Protein AF-0000000072251395 (afdb_homodimer)

Radius of gyration: 20.5 Å; Cα contacts (8 Å, |Δi|>4): 202; chains: 2; bounding box: 40×61×40 Å

Organism: Acinetobacter pittii (strain PHEA-2) (NCBI:txid871585)

InterPro domains:
  IPR000701 Succinate dehydrogenase/fumarate reductase type B, transmembrane subunit [PF01127] (14-113)
  IPR014314 Succinate dehydrogenase, cytochrome b556 subunit [PIRSF000178] (14-118)
  IPR014314 Succinate dehydrogenase, cytochrome b556 subunit [TIGR02970] (12-117)
  IPR014314 Succinate dehydrogenase, cytochrome b556 subunit [cd03499] (14-116)
  IPR034804 Fumarate reductase/succinate dehydrogenase, transmembrane subunit [G3DSA:1.20.1300.10] (7-119)
  IPR034804 Fumarate reductase/succinate dehydrogenase, transmembrane subunit [SSF81343] (14-118)

pLDDT: mean 88.68, std 13.03, range [34.88, 98.69]

Foldseek 3Di:
DVVVVVVVCPALLNVLVVLLVVLVVLLVVVVVVVVVLVCQCPVDPVSVCCSVCPQLVDLVNLVSVLSNVLSVLLNVLSVVLVVVVVVVALVDPVSSRVSSVVSVVVSVVVSVVSCVVRND/DVVVVVVVCPFLLNVLVVLLVVLVVLLVVVVVVVVVLVCQCPVDPVSVCCSVCPQLVDLVNLVSVLSNVLSVLLNVLSVVLVVVVVVPALVDPVSSRVSSVVSVVVSVVVSVVSCVVRND

Structure (mmCIF, N/CA/C/O backbone):
data_AF-0000000072251395-model_v1
#
loop_
_entity.id
_entity.type
_entity.pdbx_description
1 polymer 'Succinate dehydrogenase cytochrome b556 subunit'
#
loop_
_atom_site.group_PDB
_atom_site.id
_atom_site.type_symbol
_atom_site.label_atom_id
_atom_site.label_alt_id
_atom_site.label_comp_id
_atom_site.label_asym_id
_atom_site.label_entity_id
_atom_site.label_seq_id
_atom_site.pdbx_PDB_ins_code
_atom_site.Cartn_x
_atom_site.Cartn_y
_atom_site.Cartn_z
_atom_site.occupancy
_atom_site.B_iso_or_equiv
_atom_site.auth_seq_id
_atom_site.auth_comp_id
_atom_site.auth_asym_id
_atom_site.auth_atom_id
_atom_site.pdbx_PDB_model_num
ATOM 1 N N . MET A 1 1 ? -17.859 25.906 18.281 1 34.88 1 MET A N 1
ATOM 2 C CA . MET A 1 1 ? -16.656 25.078 18.266 1 34.88 1 MET A CA 1
ATOM 3 C C . MET A 1 1 ? -16.875 23.797 17.5 1 34.88 1 MET A C 1
ATOM 5 O O . MET A 1 1 ? -16.016 23.359 16.719 1 34.88 1 MET A O 1
ATOM 9 N N . GLY A 1 2 ? -17.984 23.172 17.609 1 42.34 2 GLY A N 1
ATOM 10 C CA . GLY A 1 2 ? -18.422 22 16.859 1 42.34 2 GLY A CA 1
ATOM 11 C C . GLY A 1 2 ? -18.609 22.266 15.383 1 42.34 2 GLY A C 1
ATOM 12 O O . GLY A 1 2 ? -18.359 21.391 14.555 1 42.34 2 GLY A O 1
ATOM 13 N N . GLN A 1 3 ? -19.172 23.328 15.141 1 44.28 3 GLN A N 1
ATOM 14 C CA . GLN A 1 3 ? -19.484 23.703 13.766 1 44.28 3 GLN A CA 1
ATOM 15 C C . GLN A 1 3 ? -18.203 23.859 12.938 1 44.28 3 GLN A C 1
ATOM 17 O O . GLN A 1 3 ? -18.172 23.469 11.773 1 44.28 3 GLN A O 1
ATOM 22 N N . VAL A 1 4 ? -17.203 24.641 13.375 1 43.22 4 VAL A N 1
ATOM 23 C CA . VAL A 1 4 ? -15.922 24.891 12.719 1 43.22 4 VAL A CA 1
ATOM 24 C C . VAL A 1 4 ? -15.172 23.562 12.539 1 43.22 4 VAL A C 1
ATOM 26 O O . VAL A 1 4 ? -14.555 23.328 11.5 1 43.22 4 VAL A O 1
ATOM 29 N N . LEU A 1 5 ? -15.211 22.688 13.477 1 45.75 5 LEU A N 1
ATOM 30 C CA . LEU A 1 5 ? -14.547 21.391 13.414 1 45.75 5 LEU A CA 1
ATOM 31 C C . LEU A 1 5 ? -15.211 20.5 12.383 1 45.75 5 LEU A C 1
ATOM 33 O O . LEU A 1 5 ? -14.539 19.703 11.719 1 45.75 5 LEU A O 1
ATOM 37 N N . ALA A 1 6 ? -16.516 20.547 12.367 1 48.28 6 ALA A N 1
ATOM 38 C CA . ALA A 1 6 ? -17.312 19.797 11.406 1 48.28 6 ALA A CA 1
ATOM 39 C C . ALA A 1 6 ? -17.016 20.219 9.977 1 48.28 6 ALA A C 1
ATOM 41 O O . ALA A 1 6 ? -16.984 19.391 9.062 1 48.28 6 ALA A O 1
ATOM 42 N N . VAL A 1 7 ? -16.906 21.453 9.75 1 50.19 7 VAL A N 1
ATOM 43 C CA . VAL A 1 7 ? -16.609 22 8.438 1 50.19 7 VAL A CA 1
ATOM 44 C C . VAL A 1 7 ? -15.25 21.484 7.957 1 50.19 7 VAL A C 1
ATOM 46 O O . VAL A 1 7 ? -15.078 21.156 6.777 1 50.19 7 VAL A O 1
ATOM 49 N N . ASN A 1 8 ? -14.32 21.297 8.891 1 55.5 8 ASN A N 1
ATOM 50 C CA . ASN A 1 8 ? -12.953 20.891 8.578 1 55.5 8 ASN A CA 1
ATOM 51 C C . ASN A 1 8 ? -12.875 19.422 8.172 1 55.5 8 ASN A C 1
ATOM 53 O O . ASN A 1 8 ? -12.141 19.062 7.246 1 55.5 8 ASN A O 1
ATOM 57 N N . LEU A 1 9 ? -13.898 18.719 8.766 1 62.38 9 LEU A N 1
ATOM 58 C CA . LEU A 1 9 ? -13.906 17.297 8.43 1 62.38 9 LEU A CA 1
ATOM 59 C C . LEU A 1 9 ? -14.648 17.062 7.121 1 62.38 9 LEU A C 1
ATOM 61 O O . LEU A 1 9 ? -14.625 15.938 6.594 1 62.38 9 LEU A O 1
ATOM 65 N N . ARG A 1 10 ? -15.109 18.172 6.668 1 75.62 10 ARG A N 1
ATOM 66 C CA . ARG A 1 10 ? -15.883 17.984 5.445 1 75.62 10 ARG A CA 1
ATOM 67 C C . ARG A 1 10 ? -15.188 18.641 4.254 1 75.62 10 ARG A C 1
ATOM 69 O O . ARG A 1 10 ? -15.773 18.766 3.176 1 75.62 10 ARG A O 1
ATOM 76 N N . SER A 1 11 ? -14.102 19.062 4.527 1 89 11 SER A N 1
ATOM 77 C CA . SER A 1 11 ? -13.375 19.609 3.393 1 89 11 SER A CA 1
ATOM 78 C C . SER A 1 11 ? -12.852 18.516 2.48 1 89 11 SER A C 1
ATOM 80 O O . SER A 1 11 ? -12.641 17.375 2.922 1 89 11 SER A O 1
ATOM 82 N N . PRO A 1 12 ? -12.727 18.812 1.173 1 93.5 12 PRO A N 1
ATOM 83 C CA . PRO A 1 12 ? -12.148 17.812 0.253 1 93.5 12 PRO A CA 1
ATOM 84 C C . PRO A 1 12 ? -10.797 17.297 0.719 1 93.5 12 PRO A C 1
ATOM 86 O O . PRO A 1 12 ? -10.461 16.125 0.481 1 93.5 12 PRO A O 1
ATOM 89 N N . VAL A 1 13 ? -10.094 18.109 1.371 1 91.75 13 VAL A N 1
ATOM 90 C CA . VAL A 1 13 ? -8.773 17.703 1.849 1 91.75 13 VAL A CA 1
ATOM 91 C C . VAL A 1 13 ? -8.906 16.641 2.934 1 91.75 13 VAL A C 1
ATOM 93 O O . VAL A 1 13 ? -8.234 15.617 2.893 1 91.7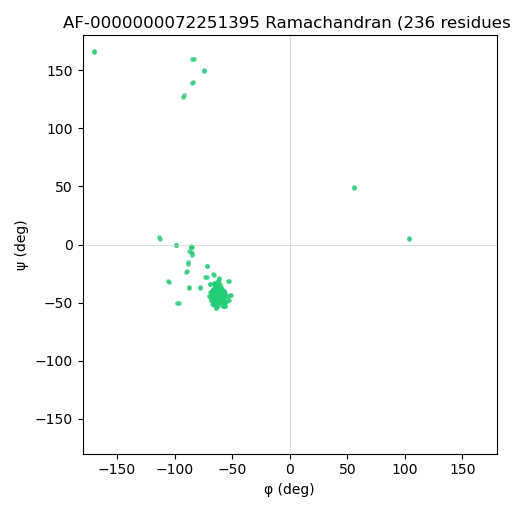5 13 VAL A O 1
ATOM 96 N N . ALA A 1 14 ? -9.781 16.922 3.879 1 89.56 14 ALA A N 1
ATOM 97 C CA . ALA A 1 14 ? -9.992 15.969 4.973 1 89.56 14 ALA A CA 1
ATOM 98 C C . ALA A 1 14 ? -10.586 14.656 4.457 1 89.56 14 ALA A C 1
ATOM 100 O O . ALA A 1 14 ? -10.18 13.57 4.879 1 89.56 14 ALA A O 1
ATOM 101 N N . ILE A 1 15 ? -11.531 14.789 3.604 1 93.38 15 ILE A N 1
ATOM 102 C CA . ILE A 1 15 ? -12.172 13.609 3.033 1 93.38 15 ILE A CA 1
ATOM 103 C C . ILE A 1 15 ? -11.141 12.773 2.281 1 93.38 15 ILE A C 1
ATOM 105 O O . ILE A 1 15 ? -11.062 11.555 2.467 1 93.38 15 ILE A O 1
ATOM 109 N N . ALA A 1 16 ? -10.344 13.398 1.474 1 94.12 16 ALA A N 1
ATOM 110 C CA . ALA A 1 16 ? -9.32 12.695 0.707 1 94.12 16 ALA A CA 1
ATOM 111 C C . ALA A 1 16 ? -8.32 12.016 1.632 1 94.12 16 ALA A C 1
ATOM 113 O O . ALA A 1 16 ? -7.875 10.891 1.362 1 94.12 16 ALA A O 1
ATOM 114 N N . SER A 1 17 ? -8.008 12.641 2.715 1 91.56 17 SER A N 1
ATOM 115 C CA . SER A 1 17 ? -7.023 12.102 3.648 1 91.56 17 SER A CA 1
ATOM 116 C C . SER A 1 17 ? -7.559 10.867 4.363 1 91.56 17 SER A C 1
ATOM 118 O O . SER A 1 17 ? -6.859 9.859 4.484 1 91.56 17 SER A O 1
ATOM 120 N N . ILE A 1 18 ? -8.758 10.922 4.812 1 89.56 18 ILE A N 1
ATOM 121 C CA . ILE A 1 18 ? -9.367 9.789 5.508 1 89.56 18 ILE A CA 1
ATOM 122 C C . ILE A 1 18 ? -9.531 8.617 4.547 1 89.56 18 ILE A C 1
ATOM 124 O O . ILE A 1 18 ? -9.211 7.477 4.891 1 89.56 18 ILE A O 1
ATOM 128 N N . LEU A 1 19 ? -10.047 8.891 3.398 1 94.75 19 LEU A N 1
ATOM 129 C CA . LEU A 1 19 ? -10.242 7.84 2.402 1 94.75 19 LEU A CA 1
ATOM 130 C C . LEU A 1 19 ? -8.914 7.223 1.993 1 94.75 19 LEU A C 1
ATOM 132 O O . LEU A 1 19 ? -8.836 6.027 1.702 1 94.75 19 LEU A O 1
ATOM 136 N N . HIS A 1 20 ? -7.863 8.008 1.939 1 95.25 20 HIS A N 1
ATOM 137 C CA . HIS A 1 20 ? -6.539 7.488 1.621 1 95.25 20 HIS A CA 1
ATOM 138 C C . HIS A 1 20 ? -6.074 6.48 2.668 1 95.25 20 HIS A C 1
ATOM 140 O O . HIS A 1 20 ? -5.613 5.391 2.322 1 95.25 20 HIS A O 1
ATOM 146 N N . ARG A 1 21 ? -6.285 6.848 3.885 1 92.19 21 ARG A N 1
ATOM 147 C CA . ARG A 1 21 ? -5.906 5.945 4.969 1 92.19 21 ARG A CA 1
ATOM 148 C C . ARG A 1 21 ? -6.742 4.668 4.934 1 92.19 21 ARG A C 1
ATOM 150 O O . ARG A 1 21 ? -6.219 3.572 5.141 1 92.19 21 ARG A O 1
ATOM 157 N N . LEU A 1 22 ? -8.016 4.812 4.715 1 93.44 22 LEU A N 1
ATOM 158 C CA . LEU A 1 22 ? -8.906 3.658 4.598 1 93.44 22 LEU A CA 1
ATOM 159 C C . LEU A 1 22 ? -8.508 2.785 3.414 1 93.44 22 LEU A C 1
ATOM 161 O O . LEU A 1 22 ? -8.492 1.558 3.52 1 93.44 22 LEU A O 1
ATOM 165 N N . SER A 1 23 ? -8.172 3.379 2.334 1 96.25 23 SER A N 1
ATOM 166 C CA . SER A 1 23 ? -7.754 2.619 1.16 1 96.25 23 SER A CA 1
ATOM 167 C C . SER A 1 23 ? -6.457 1.867 1.424 1 96.25 23 SER A C 1
ATOM 169 O O . SER A 1 23 ? -6.25 0.771 0.899 1 96.25 23 SER A O 1
ATOM 171 N N . GLY A 1 24 ? -5.652 2.477 2.207 1 95.06 24 GLY A N 1
ATOM 172 C CA . GLY A 1 24 ? -4.445 1.773 2.617 1 95.06 24 GLY A CA 1
ATOM 173 C C . GLY A 1 24 ? -4.73 0.473 3.344 1 95.06 24 GLY A C 1
ATOM 174 O O . GLY A 1 24 ? -4.066 -0.537 3.104 1 95.06 24 GLY A O 1
ATOM 175 N N . VAL A 1 25 ? -5.688 0.491 4.199 1 94.06 25 VAL A N 1
ATOM 176 C CA . VAL A 1 25 ? -6.09 -0.711 4.922 1 94.06 25 VAL A CA 1
ATOM 177 C C . VAL A 1 25 ? -6.586 -1.767 3.936 1 94.06 25 VAL A C 1
ATOM 179 O O . VAL A 1 25 ? -6.203 -2.938 4.027 1 94.06 25 VAL A O 1
ATOM 182 N N . ILE A 1 26 ? -7.375 -1.375 3.062 1 95.44 26 ILE A N 1
ATOM 183 C CA . ILE A 1 26 ? -7.922 -2.283 2.059 1 95.44 26 ILE A CA 1
ATOM 184 C C . ILE A 1 26 ? -6.785 -2.896 1.246 1 95.44 26 ILE A C 1
ATOM 186 O O . ILE A 1 26 ? -6.734 -4.113 1.054 1 95.44 26 ILE A O 1
ATOM 190 N N . VAL A 1 27 ? -5.891 -2.092 0.802 1 94.88 27 VAL A N 1
ATOM 191 C CA . VAL A 1 27 ? -4.816 -2.547 -0.074 1 94.88 27 VAL A CA 1
ATOM 192 C C . VAL A 1 27 ? -3.85 -3.43 0.709 1 94.88 27 VAL A C 1
ATOM 194 O O . VAL A 1 27 ? -3.305 -4.398 0.171 1 94.88 27 VAL A O 1
ATOM 197 N N . PHE A 1 28 ? -3.711 -3.074 1.979 1 93.5 28 PHE A N 1
ATOM 198 C CA . PHE A 1 28 ? -2.828 -3.908 2.787 1 93.5 28 PHE A CA 1
ATOM 199 C C . PHE A 1 28 ? -3.344 -5.34 2.852 1 93.5 28 PHE A C 1
ATOM 201 O O . PHE A 1 28 ? -2.559 -6.289 2.838 1 93.5 28 PHE A O 1
ATOM 208 N N . LEU A 1 29 ? -4.594 -5.559 2.885 1 93.56 29 LEU A N 1
ATOM 209 C CA . LEU A 1 29 ? -5.195 -6.887 2.941 1 93.56 29 LEU A CA 1
ATOM 210 C C . LEU A 1 29 ? -5.043 -7.609 1.608 1 93.56 29 LEU A C 1
ATOM 212 O O . LEU A 1 29 ? -5.203 -8.828 1.537 1 93.56 29 LEU A O 1
ATOM 216 N N . LEU A 1 30 ? -4.777 -6.895 0.593 1 91.5 30 LEU A N 1
ATOM 217 C CA . LEU A 1 30 ? -4.559 -7.48 -0.726 1 91.5 30 LEU A CA 1
ATOM 218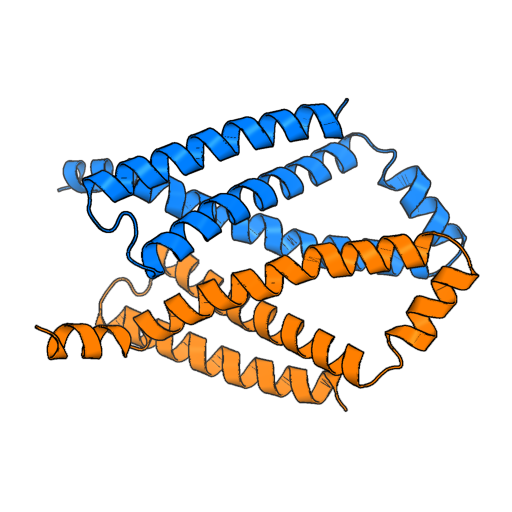 C C . LEU A 1 30 ? -3.311 -8.359 -0.731 1 91.5 30 LEU A C 1
ATOM 220 O O . LEU A 1 30 ? -3.297 -9.422 -1.356 1 91.5 30 LEU A O 1
ATOM 224 N N . VAL A 1 31 ? -2.332 -7.969 -0.023 1 87.31 31 VAL A N 1
ATOM 225 C CA . VAL A 1 31 ? -1.035 -8.641 -0.061 1 87.31 31 VAL A CA 1
ATOM 226 C C . VAL A 1 31 ? -1.175 -10.07 0.46 1 87.31 31 VAL A C 1
ATOM 228 O O . VAL A 1 31 ? -0.827 -11.023 -0.235 1 87.31 31 VAL A O 1
ATOM 231 N N . PRO A 1 32 ? -1.707 -10.234 1.652 1 88.81 32 PRO A N 1
ATOM 232 C CA . PRO A 1 32 ? -1.839 -11.633 2.086 1 88.81 32 PRO A CA 1
ATOM 233 C C . PRO A 1 32 ? -2.768 -12.445 1.188 1 88.81 32 PRO A C 1
ATOM 235 O O . PRO A 1 32 ? -2.572 -13.648 1.025 1 88.81 32 PRO A O 1
ATOM 238 N N . VAL A 1 33 ? -3.736 -11.914 0.607 1 89.12 33 VAL A N 1
ATOM 239 C CA . VAL A 1 33 ? -4.617 -12.625 -0.318 1 89.12 33 VAL A CA 1
ATOM 240 C C . VAL A 1 33 ? -3.832 -13.055 -1.555 1 89.12 33 VAL A C 1
ATOM 242 O O . VAL A 1 33 ? -3.918 -14.203 -1.981 1 89.12 33 VAL A O 1
ATOM 245 N N . LEU A 1 34 ? -3.043 -12.172 -2.092 1 85.25 34 LEU A N 1
ATOM 246 C CA . LEU A 1 34 ? -2.234 -12.492 -3.262 1 85.25 34 LEU A CA 1
ATOM 247 C C . LEU A 1 34 ? -1.206 -13.57 -2.936 1 85.25 34 LEU A C 1
ATOM 249 O O . LEU A 1 34 ? -0.946 -14.453 -3.754 1 85.25 34 LEU A O 1
ATOM 253 N N . LEU A 1 35 ? -0.712 -13.461 -1.782 1 82.56 35 LEU A N 1
ATOM 254 C CA . LEU A 1 35 ? 0.27 -14.461 -1.385 1 82.56 35 LEU A CA 1
ATOM 255 C C . LEU A 1 35 ? -0.381 -15.836 -1.243 1 82.56 35 LEU A C 1
ATOM 257 O O . LEU A 1 35 ? 0.228 -16.859 -1.578 1 82.56 35 LEU A O 1
ATOM 261 N N . TRP A 1 36 ? -1.56 -15.836 -0.693 1 88.75 36 TRP A N 1
ATOM 262 C CA . TRP A 1 36 ? -2.297 -17.094 -0.604 1 88.75 36 TRP A CA 1
ATOM 263 C C . TRP A 1 36 ? -2.586 -17.656 -1.993 1 88.75 36 TRP A C 1
ATOM 265 O O . TRP A 1 36 ? -2.412 -18.844 -2.234 1 88.75 36 TRP A O 1
ATOM 275 N N . ILE A 1 37 ? -3 -16.891 -2.855 1 85.19 37 ILE A N 1
ATOM 276 C CA . ILE A 1 37 ? -3.307 -17.297 -4.223 1 85.19 37 ILE A CA 1
ATOM 277 C C . ILE A 1 37 ? -2.045 -17.828 -4.895 1 85.19 37 ILE A C 1
ATOM 279 O O . ILE A 1 37 ? -2.078 -18.875 -5.551 1 85.19 37 ILE A O 1
ATOM 283 N N . LEU A 1 38 ? -0.996 -17.062 -4.758 1 79.81 38 LEU A N 1
ATOM 284 C CA . LEU A 1 38 ? 0.273 -17.484 -5.336 1 79.81 38 LEU A CA 1
ATOM 285 C C . LEU A 1 38 ? 0.716 -18.828 -4.754 1 79.81 38 LEU A C 1
ATOM 287 O O . LEU A 1 38 ? 1.098 -19.734 -5.496 1 79.81 38 LEU A O 1
ATOM 291 N N . ASP A 1 39 ? 0.67 -18.875 -3.459 1 84 39 ASP A N 1
ATOM 292 C CA . ASP A 1 39 ? 1.054 -20.109 -2.781 1 84 39 ASP A CA 1
ATOM 293 C C . ASP A 1 39 ? 0.2 -21.281 -3.256 1 84 39 ASP A C 1
ATOM 295 O O . ASP A 1 39 ? 0.728 -22.359 -3.578 1 84 39 ASP A O 1
ATOM 299 N N . LYS A 1 40 ? -1.041 -21.141 -3.301 1 86.38 40 LYS A N 1
ATOM 300 C CA . LYS A 1 40 ? -1.956 -22.172 -3.754 1 86.38 40 LYS A CA 1
ATOM 301 C C . LYS A 1 40 ? -1.7 -22.531 -5.215 1 86.38 40 LYS A C 1
ATOM 303 O O . LYS A 1 40 ? -1.726 -23.719 -5.582 1 86.38 40 LYS A O 1
ATOM 308 N N . SER A 1 41 ? -1.473 -21.578 -6.055 1 82.31 41 SER A N 1
ATOM 309 C CA . SER A 1 41 ? -1.261 -21.812 -7.48 1 82.31 41 SER A CA 1
ATOM 310 C C . SER A 1 41 ? 0.027 -22.594 -7.727 1 82.31 41 SER A C 1
ATOM 312 O O . SER A 1 41 ? 0.146 -23.297 -8.727 1 82.31 41 SER A O 1
ATOM 314 N N . LEU A 1 42 ? 0.941 -22.438 -6.781 1 79.06 42 LEU A N 1
ATOM 315 C CA . LEU A 1 42 ? 2.248 -23.062 -6.965 1 79.06 42 LEU A CA 1
ATOM 316 C C . LEU A 1 42 ? 2.334 -24.375 -6.207 1 79.06 42 LEU A C 1
ATOM 318 O O . LEU A 1 42 ? 3.312 -25.109 -6.344 1 79.06 42 LEU A O 1
ATOM 322 N N . SER A 1 43 ? 1.351 -24.766 -5.531 1 82.31 43 SER A N 1
ATOM 323 C CA . SER A 1 43 ? 1.419 -25.906 -4.633 1 82.31 43 SER A CA 1
ATOM 324 C C . SER A 1 43 ? 1.345 -27.219 -5.41 1 82.31 43 SER A C 1
ATOM 326 O O . SER A 1 43 ? 1.944 -28.219 -5.008 1 82.31 43 SER A O 1
ATOM 328 N N . SER A 1 44 ? 0.526 -27.266 -6.496 1 79.56 44 SER A N 1
ATOM 329 C CA . SER A 1 44 ? 0.301 -28.453 -7.309 1 79.56 44 SER A CA 1
ATOM 330 C C . SER A 1 44 ? -0.473 -28.125 -8.578 1 79.56 44 SER A C 1
ATOM 332 O O . SER A 1 44 ? -1.005 -27.016 -8.711 1 79.56 44 SER A O 1
ATOM 334 N N . PRO A 1 45 ? -0.487 -29.078 -9.5 1 79.81 45 PRO A N 1
ATOM 335 C CA . PRO A 1 45 ? -1.332 -28.859 -10.68 1 79.81 45 PRO A CA 1
ATOM 336 C C . PRO A 1 45 ? -2.799 -28.625 -10.32 1 79.81 45 PRO A C 1
ATOM 338 O O . PRO A 1 45 ? -3.471 -27.797 -10.938 1 79.81 45 PRO A O 1
ATOM 341 N N . GLU A 1 46 ? -3.328 -29.391 -9.438 1 85.81 46 GLU A N 1
ATOM 342 C CA . GLU A 1 46 ? -4.699 -29.203 -8.977 1 85.81 46 GLU A CA 1
ATOM 343 C C . GLU A 1 46 ? -4.895 -27.828 -8.344 1 85.81 46 GLU A C 1
ATOM 345 O O . GLU A 1 46 ? -5.938 -27.203 -8.539 1 85.81 46 GLU A O 1
ATOM 350 N N . GLY A 1 47 ? -3.982 -27.453 -7.523 1 85 47 GLY A N 1
ATOM 351 C CA . GLY A 1 47 ? -4.031 -26.109 -6.953 1 85 47 GLY A CA 1
ATOM 352 C C . GLY A 1 47 ? -4.035 -25.016 -7.996 1 85 47 GLY A C 1
ATOM 353 O O . GLY A 1 47 ? -4.773 -24.031 -7.875 1 85 47 GLY A O 1
ATOM 354 N N . PHE A 1 48 ? -3.182 -25.234 -9 1 79.69 48 PHE A N 1
ATOM 355 C CA . PHE A 1 48 ? -3.137 -24.297 -10.109 1 79.69 48 PHE A CA 1
ATOM 356 C C . PHE A 1 48 ? -4.5 -24.188 -10.789 1 79.69 48 PHE A C 1
ATOM 358 O O . PHE A 1 48 ? -5.008 -23.094 -10.992 1 79.69 48 PHE A O 1
ATOM 365 N N . ASP A 1 49 ? -5.07 -25.281 -11.125 1 83.69 49 ASP A N 1
ATOM 366 C CA . ASP A 1 49 ? -6.367 -25.328 -11.797 1 83.69 49 ASP A CA 1
ATOM 367 C C . ASP A 1 49 ? -7.453 -24.688 -10.93 1 83.69 49 ASP A C 1
ATOM 369 O O . ASP A 1 49 ? -8.344 -24.016 -11.445 1 83.69 49 ASP A O 1
ATOM 373 N N . TYR A 1 50 ? -7.449 -24.969 -9.664 1 87.94 50 TYR A N 1
ATOM 374 C CA . TYR A 1 50 ? -8.398 -24.391 -8.719 1 87.94 50 TYR A CA 1
ATOM 375 C C . TYR A 1 50 ? -8.367 -22.875 -8.766 1 87.94 50 TYR A C 1
ATOM 377 O O . TYR A 1 50 ? -9.414 -22.234 -8.875 1 87.94 50 TYR A O 1
ATOM 385 N N . VAL A 1 51 ? -7.211 -22.297 -8.695 1 85.12 51 VAL A N 1
ATOM 386 C CA . VAL A 1 51 ? -7.051 -20.844 -8.703 1 85.12 51 VAL A CA 1
ATOM 387 C C . VAL A 1 51 ? -7.508 -20.281 -10.047 1 85.12 51 VAL A C 1
ATOM 389 O O . VAL A 1 51 ? -8.273 -19.312 -10.094 1 85.12 51 VAL A O 1
ATOM 392 N N . LYS A 1 52 ? -7.074 -20.938 -11.008 1 80.31 52 LYS A N 1
ATOM 393 C CA . LYS A 1 52 ? -7.34 -20.438 -12.359 1 80.31 52 LYS A CA 1
ATOM 394 C C . LYS A 1 52 ? -8.828 -20.531 -12.695 1 80.31 52 LYS A C 1
ATOM 396 O O . LYS A 1 52 ? -9.398 -19.594 -13.242 1 80.31 52 LYS A O 1
ATOM 401 N N . ASN A 1 53 ? -9.5 -21.578 -12.391 1 84.06 53 ASN A N 1
ATOM 402 C CA . ASN A 1 53 ? -10.828 -21.859 -12.914 1 84.06 53 ASN A CA 1
ATOM 403 C C . ASN A 1 53 ? -11.906 -21.625 -11.859 1 84.06 53 ASN A C 1
ATOM 405 O O . ASN A 1 53 ? -13.039 -21.281 -12.195 1 84.06 53 ASN A O 1
ATOM 409 N N . VAL A 1 54 ? -11.617 -21.828 -10.703 1 86 54 VAL A N 1
ATOM 410 C CA . VAL A 1 54 ? -12.633 -21.75 -9.664 1 86 54 VAL A CA 1
ATOM 411 C C . VAL A 1 54 ? -12.57 -20.375 -8.992 1 86 54 VAL A C 1
ATOM 413 O O . VAL A 1 54 ? -13.586 -19.672 -8.906 1 86 54 VAL A O 1
ATOM 416 N N . VAL A 1 55 ? -11.469 -19.953 -8.594 1 86 55 VAL A N 1
ATOM 417 C CA . VAL A 1 55 ? -11.328 -18.703 -7.863 1 86 55 VAL A CA 1
ATOM 418 C C . VAL A 1 55 ? -11.672 -17.531 -8.781 1 86 55 VAL A C 1
ATOM 420 O O . VAL A 1 55 ? -12.586 -16.75 -8.492 1 86 55 VAL A O 1
ATOM 423 N N . PHE A 1 56 ? -11.07 -17.5 -9.93 1 82.44 56 PHE A N 1
ATOM 424 C CA . PHE A 1 56 ? -11.242 -16.328 -10.781 1 82.44 56 PHE A CA 1
ATOM 425 C C . PHE A 1 56 ? -12.5 -16.438 -11.625 1 82.44 56 PHE A C 1
ATOM 427 O O . PHE A 1 56 ? -12.953 -15.461 -12.219 1 82.44 56 PHE A O 1
ATOM 434 N N . GLY A 1 57 ? -13.148 -17.578 -11.602 1 85.25 57 GLY A N 1
ATOM 435 C CA . GLY A 1 57 ? -14.414 -17.781 -12.297 1 85.25 57 GLY A CA 1
ATOM 436 C C . GLY A 1 57 ? -15.609 -17.391 -11.453 1 85.25 57 GLY A C 1
ATOM 437 O O . GLY A 1 57 ? -16.734 -17.328 -11.961 1 85.25 57 GLY A O 1
ATOM 438 N N . ASN A 1 58 ? -15.484 -17.047 -10.266 1 90.56 58 ASN A N 1
ATOM 439 C CA . ASN A 1 58 ? -16.531 -16.688 -9.32 1 90.56 58 ASN A CA 1
ATOM 440 C C . ASN A 1 58 ? -16.797 -15.188 -9.305 1 90.56 58 ASN A C 1
ATOM 442 O O . ASN A 1 58 ? -15.859 -14.398 -9.109 1 90.56 58 ASN A O 1
ATOM 446 N N . ILE A 1 59 ? -18.109 -14.773 -9.484 1 90.69 59 ILE A N 1
ATOM 447 C CA . ILE A 1 59 ? -18.469 -13.367 -9.602 1 90.69 59 ILE A CA 1
ATOM 448 C C . ILE A 1 59 ? -18.156 -12.641 -8.289 1 90.69 59 ILE A C 1
ATOM 450 O O . ILE A 1 59 ? -17.781 -11.469 -8.305 1 90.69 59 ILE A O 1
ATOM 454 N N . LEU A 1 60 ? -18.297 -13.266 -7.16 1 93 60 LEU A N 1
ATOM 455 C CA . LEU A 1 60 ? -17.984 -12.656 -5.875 1 93 60 LEU A CA 1
ATOM 456 C C . LEU A 1 60 ? -16.484 -12.367 -5.758 1 93 60 LEU A C 1
ATOM 458 O O . LEU A 1 60 ? -16.094 -11.344 -5.203 1 93 60 LEU A O 1
ATOM 462 N N . VAL A 1 61 ? -15.68 -13.258 -6.242 1 92.12 61 VAL A N 1
ATOM 463 C CA . VAL A 1 61 ? -14.242 -13.047 -6.211 1 92.12 61 VAL A CA 1
ATOM 464 C C . VAL A 1 61 ? -13.875 -11.875 -7.129 1 92.12 61 VAL A C 1
ATOM 466 O O . VAL A 1 61 ? -13.047 -11.031 -6.77 1 92.12 61 VAL A O 1
ATOM 469 N N . ARG A 1 62 ? -14.578 -11.867 -8.227 1 91.38 62 ARG A N 1
ATOM 470 C CA . ARG A 1 62 ? -14.32 -10.758 -9.148 1 91.38 62 ARG A CA 1
ATOM 471 C C . ARG A 1 62 ? -14.688 -9.422 -8.508 1 91.38 62 ARG A C 1
ATOM 473 O O . ARG A 1 62 ? -14 -8.422 -8.719 1 91.38 62 ARG A O 1
ATOM 480 N N . PHE A 1 63 ? -15.766 -9.398 -7.77 1 95.88 63 PHE A N 1
ATOM 481 C CA . PHE A 1 63 ? -16.156 -8.18 -7.074 1 95.88 63 PHE A CA 1
ATOM 482 C C . PHE A 1 63 ? -15.117 -7.785 -6.031 1 95.88 63 PHE A C 1
ATOM 484 O O . PHE A 1 63 ? -14.773 -6.609 -5.902 1 95.88 63 PHE A O 1
ATOM 491 N N . VAL A 1 64 ? -14.648 -8.766 -5.312 1 95.56 64 VAL A N 1
ATOM 492 C CA . VAL A 1 64 ? -13.609 -8.516 -4.316 1 95.56 64 VAL A CA 1
ATOM 493 C C . VAL A 1 64 ? -12.359 -7.969 -4.992 1 95.56 64 VAL A C 1
ATOM 495 O O . VAL A 1 64 ? -11.727 -7.043 -4.484 1 95.56 64 VAL A O 1
ATOM 498 N N . VAL A 1 65 ? -12 -8.539 -6.094 1 92.88 65 VAL A N 1
ATOM 499 C CA . VAL A 1 65 ? -10.867 -8.039 -6.871 1 92.88 65 VAL A CA 1
ATOM 500 C C . VAL A 1 65 ? -11.086 -6.574 -7.23 1 92.88 65 VAL A C 1
ATOM 502 O O . VAL A 1 65 ? -10.156 -5.766 -7.156 1 92.88 65 VAL A O 1
ATOM 505 N N . TRP A 1 66 ? -12.32 -6.281 -7.574 1 96.31 66 TRP A N 1
ATOM 506 C CA . TRP A 1 66 ? -12.633 -4.895 -7.902 1 96.31 66 TRP A CA 1
ATOM 507 C C . TRP A 1 66 ? -12.461 -3.992 -6.688 1 96.31 66 TRP A C 1
ATOM 509 O O . TRP A 1 66 ? -11.945 -2.877 -6.805 1 96.31 66 TRP A O 1
ATOM 519 N N . VAL A 1 67 ? -12.938 -4.363 -5.547 1 97.81 67 VAL A N 1
ATOM 520 C CA . VAL A 1 67 ? -12.773 -3.574 -4.332 1 97.81 67 VAL A CA 1
ATOM 521 C C . VAL A 1 67 ? -11.297 -3.273 -4.102 1 97.81 67 VAL A C 1
ATOM 523 O O . VAL A 1 67 ? -10.922 -2.139 -3.789 1 97.81 67 VAL A O 1
ATOM 526 N N . PHE A 1 68 ? -10.461 -4.258 -4.277 1 96.38 68 PHE A N 1
ATOM 527 C CA . PHE A 1 68 ? -9.023 -4.059 -4.125 1 96.38 68 PHE A CA 1
ATOM 528 C C . PHE A 1 68 ? -8.492 -3.104 -5.188 1 96.38 68 PHE A C 1
ATOM 530 O O . PHE A 1 68 ? -7.648 -2.252 -4.902 1 96.38 68 PHE A O 1
ATOM 537 N N . ALA A 1 69 ? -8.992 -3.293 -6.406 1 96.19 69 ALA A N 1
ATOM 538 C CA . ALA A 1 69 ? -8.578 -2.398 -7.484 1 96.19 69 ALA A CA 1
ATOM 539 C C . ALA A 1 69 ? -8.992 -0.958 -7.188 1 96.19 69 ALA A C 1
ATOM 541 O O . ALA A 1 69 ? -8.234 -0.023 -7.441 1 96.19 69 ALA A O 1
ATOM 542 N N . ALA A 1 70 ? -10.164 -0.813 -6.691 1 98 70 ALA A N 1
ATOM 543 C CA . ALA A 1 70 ? -10.656 0.508 -6.305 1 98 70 ALA A CA 1
ATOM 544 C C . ALA A 1 70 ? -9.766 1.132 -5.23 1 98 70 ALA A C 1
ATOM 546 O O . ALA A 1 70 ? -9.391 2.303 -5.332 1 98 70 ALA A O 1
ATOM 547 N N . GLY A 1 71 ? -9.5 0.363 -4.246 1 97.62 71 GLY A N 1
ATOM 548 C CA . GLY A 1 71 ? -8.586 0.821 -3.215 1 97.62 71 GLY A CA 1
ATOM 549 C C . GLY A 1 71 ? -7.223 1.211 -3.756 1 97.62 71 GLY A C 1
ATOM 550 O O . GLY A 1 71 ? -6.668 2.24 -3.367 1 97.62 71 GLY A O 1
ATOM 551 N N . LEU A 1 72 ? -6.688 0.4 -4.598 1 96.56 72 LEU A N 1
ATOM 552 C CA . LEU A 1 72 ? -5.379 0.661 -5.188 1 96.56 72 LEU A CA 1
ATOM 553 C C . LEU A 1 72 ? -5.406 1.937 -6.023 1 96.56 72 LEU A C 1
ATOM 555 O O . LEU A 1 72 ? -4.48 2.748 -5.953 1 96.56 72 LEU A O 1
ATOM 559 N N . ILE A 1 73 ? -6.402 2.08 -6.832 1 97.75 73 ILE A N 1
ATOM 560 C CA . ILE A 1 73 ? -6.539 3.246 -7.699 1 97.75 73 ILE A CA 1
ATOM 561 C C . ILE A 1 73 ? -6.559 4.516 -6.852 1 97.75 73 ILE A C 1
ATOM 563 O O . ILE A 1 73 ? -5.785 5.445 -7.09 1 97.75 73 ILE A O 1
ATOM 567 N N . PHE A 1 74 ? -7.434 4.578 -5.867 1 98.31 74 PHE A N 1
ATOM 568 C CA . PHE A 1 74 ? -7.531 5.773 -5.035 1 98.31 74 PHE A CA 1
ATOM 569 C C . PHE A 1 74 ? -6.238 6 -4.258 1 98.31 74 PHE A C 1
ATOM 571 O O . PHE A 1 74 ? -5.758 7.129 -4.164 1 98.31 74 PHE A O 1
ATOM 578 N N . HIS A 1 75 ? -5.781 4.965 -3.623 1 96.94 75 HIS A N 1
ATOM 579 C CA . HIS A 1 75 ? -4.543 5.07 -2.863 1 96.94 75 HIS A CA 1
ATOM 580 C C . HIS A 1 75 ? -3.42 5.656 -3.715 1 96.94 75 HIS A C 1
ATOM 582 O O . HIS A 1 75 ? -2.656 6.504 -3.248 1 96.94 75 HIS A O 1
ATOM 588 N N . PHE A 1 76 ? -3.285 5.223 -4.93 1 96.88 76 PHE A N 1
ATOM 589 C CA . PHE A 1 76 ? -2.244 5.684 -5.844 1 96.88 76 PHE A CA 1
ATOM 590 C C . PHE A 1 76 ? -2.434 7.156 -6.18 1 96.88 76 PHE A C 1
ATOM 592 O O . PHE A 1 76 ? -1.5 7.953 -6.055 1 96.88 76 PHE A O 1
ATOM 599 N N . ILE A 1 77 ? -3.574 7.5 -6.598 1 97.75 77 ILE A N 1
ATOM 600 C CA . ILE A 1 77 ? -3.863 8.867 -7.016 1 97.75 77 ILE A CA 1
ATOM 601 C C . ILE A 1 77 ? -3.664 9.82 -5.836 1 97.75 77 ILE A C 1
ATOM 603 O O . ILE A 1 77 ? -3 10.852 -5.969 1 97.75 77 ILE A O 1
ATOM 607 N N . ALA A 1 78 ? -4.246 9.469 -4.711 1 96.56 78 ALA A N 1
ATOM 608 C CA . ALA A 1 78 ? -4.086 10.289 -3.514 1 96.56 78 ALA A CA 1
ATOM 609 C C . ALA A 1 78 ? -2.625 10.328 -3.07 1 96.56 78 ALA A C 1
ATOM 611 O O . ALA A 1 78 ? -2.146 11.359 -2.584 1 96.56 78 ALA A O 1
ATOM 612 N N . GLY A 1 79 ? -1.95 9.203 -3.156 1 94.69 79 GLY A N 1
ATOM 613 C CA . GLY A 1 79 ? -0.528 9.188 -2.854 1 94.69 79 GLY A CA 1
ATOM 614 C C . GLY A 1 79 ? 0.28 10.133 -3.725 1 94.69 79 GLY A C 1
ATOM 615 O O . GLY A 1 79 ? 1.191 10.805 -3.238 1 94.69 79 GLY A O 1
ATOM 616 N N . VAL A 1 80 ? 0.043 10.18 -4.961 1 95.62 80 VAL A N 1
ATOM 617 C CA . VAL A 1 80 ? 0.71 11.086 -5.887 1 95.62 80 VAL A CA 1
ATOM 618 C C . VAL A 1 80 ? 0.441 12.531 -5.473 1 95.62 80 VAL A C 1
ATOM 620 O O . VAL A 1 80 ? 1.353 13.367 -5.469 1 95.62 80 VAL A O 1
ATOM 623 N N . LYS A 1 81 ? -0.771 12.797 -5.184 1 95.81 81 LYS A N 1
ATOM 624 C CA . LYS A 1 81 ? -1.11 14.133 -4.695 1 95.81 81 LYS A CA 1
ATOM 625 C C . LYS A 1 81 ? -0.24 14.516 -3.504 1 95.81 81 LYS A C 1
ATOM 627 O O . LYS A 1 81 ? 0.268 15.641 -3.438 1 95.81 81 LYS A O 1
ATOM 632 N N . HIS A 1 82 ? -0.088 13.617 -2.508 1 92.69 82 HIS A N 1
ATOM 633 C CA . HIS A 1 82 ? 0.727 13.875 -1.327 1 92.69 82 HIS A CA 1
ATOM 634 C C . HIS A 1 82 ? 2.195 14.062 -1.7 1 92.69 82 HIS A C 1
ATOM 636 O O . HIS A 1 82 ? 2.879 14.914 -1.138 1 92.69 82 HIS A O 1
ATOM 642 N N . LEU A 1 83 ? 2.623 13.32 -2.621 1 92.38 83 LEU A N 1
ATOM 643 C CA . LEU A 1 83 ? 4.012 13.445 -3.051 1 92.38 83 LEU A CA 1
ATOM 644 C C . LEU A 1 83 ? 4.25 14.797 -3.725 1 92.38 83 LEU A C 1
ATOM 646 O O . LEU A 1 83 ? 5.293 15.422 -3.52 1 92.38 83 LEU A O 1
ATOM 650 N N . LEU A 1 84 ? 3.34 15.156 -4.551 1 93.69 84 LEU A N 1
ATOM 651 C CA . LEU A 1 84 ? 3.443 16.469 -5.188 1 93.69 84 LEU A CA 1
ATOM 652 C C . LEU A 1 84 ? 3.455 17.578 -4.145 1 93.69 84 LEU A C 1
ATOM 654 O O . LEU A 1 84 ? 4.211 18.547 -4.273 1 93.69 84 LEU A O 1
ATOM 658 N N . ALA A 1 85 ? 2.689 17.484 -3.129 1 91 85 ALA A N 1
ATOM 659 C CA . ALA A 1 85 ? 2.686 18.453 -2.035 1 91 85 ALA A CA 1
ATOM 660 C C . ALA A 1 85 ? 4.039 18.484 -1.327 1 91 85 ALA A C 1
ATOM 662 O O . ALA A 1 85 ? 4.523 19.547 -0.955 1 91 85 ALA A O 1
ATOM 663 N N . ASP A 1 86 ? 4.59 17.328 -1.161 1 87.25 86 ASP A N 1
ATOM 664 C CA . ASP A 1 86 ? 5.91 17.25 -0.547 1 87.25 86 ASP A CA 1
ATOM 665 C C . ASP A 1 86 ? 6.949 17.984 -1.388 1 87.25 86 ASP A C 1
ATOM 667 O O . ASP A 1 86 ? 7.953 18.484 -0.86 1 87.25 86 ASP A O 1
ATOM 671 N N . LEU A 1 87 ? 6.711 18.031 -2.639 1 91.44 87 LEU A N 1
ATOM 672 C CA . LEU A 1 87 ? 7.621 18.719 -3.553 1 91.44 87 LEU A CA 1
ATOM 673 C C . LEU A 1 87 ? 7.293 20.203 -3.637 1 91.44 87 LEU A C 1
ATOM 675 O O . LEU A 1 87 ? 7.934 20.938 -4.387 1 91.44 87 LEU A O 1
ATOM 679 N N . GLY A 1 88 ? 6.27 20.641 -2.953 1 90.94 88 GLY A N 1
ATOM 680 C CA . GLY A 1 88 ? 5.957 22.062 -2.85 1 90.94 88 GLY A CA 1
ATOM 681 C C . GLY A 1 88 ? 4.793 22.484 -3.729 1 90.94 88 GLY A C 1
ATOM 682 O O . GLY A 1 88 ? 4.496 23.672 -3.85 1 90.94 88 GLY A O 1
ATOM 683 N N . PHE A 1 89 ? 4.18 21.547 -4.363 1 92.69 89 PHE A N 1
ATOM 684 C CA . PHE A 1 89 ? 3.018 21.859 -5.18 1 92.69 89 PHE A CA 1
ATOM 685 C C . PHE A 1 89 ? 1.753 21.906 -4.328 1 92.69 89 PHE A C 1
ATOM 687 O O . PHE A 1 89 ? 1.604 21.125 -3.387 1 92.69 89 PHE A O 1
ATOM 694 N N . ALA A 1 90 ? 0.81 22.938 -4.609 1 90.94 90 ALA A N 1
ATOM 695 C CA . ALA A 1 90 ? -0.512 23.047 -3.996 1 90.94 90 ALA A CA 1
ATOM 696 C C . ALA A 1 90 ? -0.411 23.078 -2.475 1 90.94 90 ALA A C 1
ATOM 698 O O . ALA A 1 90 ? -1.134 22.344 -1.784 1 90.94 90 ALA A O 1
ATOM 699 N N . GLU A 1 91 ? 0.449 23.922 -2.049 1 88.38 91 GLU A N 1
ATOM 700 C CA . GLU A 1 91 ? 0.714 23.984 -0.615 1 88.38 91 GLU A CA 1
ATOM 701 C C . GLU A 1 91 ? -0.234 24.953 0.081 1 88.38 91 GLU A C 1
ATOM 703 O O . GLU A 1 91 ? -0.422 24.891 1.297 1 88.38 91 GLU A O 1
ATOM 708 N N . GLU A 1 92 ? -0.797 25.719 -0.705 1 91.75 92 GLU A N 1
ATOM 709 C CA . GLU A 1 92 ? -1.744 26.672 -0.127 1 91.75 92 GLU A CA 1
ATOM 710 C C . GLU A 1 92 ? -3.113 26.031 0.076 1 91.75 92 GLU A C 1
ATOM 712 O O . GLU A 1 92 ? -3.43 25.016 -0.552 1 91.75 92 GLU A O 1
ATOM 717 N N . LEU A 1 93 ? -3.861 26.719 0.989 1 90.62 93 LEU A N 1
ATOM 718 C CA . LEU A 1 93 ? -5.156 26.156 1.354 1 90.62 93 LEU A CA 1
ATOM 719 C C . LEU A 1 93 ? -6.023 25.938 0.118 1 90.62 93 LEU A C 1
ATOM 721 O O . LEU A 1 93 ? -6.539 24.844 -0.104 1 90.62 93 LEU A O 1
ATOM 725 N N . GLN A 1 94 ? -6.133 27 -0.618 1 93.56 94 GLN A N 1
ATOM 726 C CA . GLN A 1 94 ? -7.008 26.906 -1.782 1 93.56 94 GLN A CA 1
ATOM 727 C C . GLN A 1 94 ? -6.465 25.922 -2.801 1 93.56 94 GLN A C 1
ATOM 729 O O . GLN A 1 94 ? -7.219 25.109 -3.357 1 93.56 94 GLN A O 1
ATOM 734 N N . SER A 1 95 ? -5.207 25.953 -3.074 1 94.38 95 SER A N 1
ATOM 735 C CA . SER A 1 95 ? -4.609 25.031 -4.023 1 94.38 95 SER A CA 1
ATOM 736 C C . SER A 1 95 ? -4.676 23.594 -3.508 1 94.38 95 SER A C 1
ATOM 738 O O . SER A 1 95 ? -4.828 22.656 -4.289 1 94.38 95 SER A O 1
ATOM 740 N N . GLY A 1 96 ? -4.578 23.422 -2.199 1 94.44 96 GLY A N 1
ATOM 741 C CA . GLY A 1 96 ? -4.754 22.109 -1.597 1 94.44 96 GLY A CA 1
ATOM 742 C C . GLY A 1 96 ? -6.152 21.547 -1.78 1 94.44 96 GLY A C 1
ATOM 743 O O . GLY A 1 96 ? -6.316 20.359 -2.068 1 94.44 96 GLY A O 1
ATOM 744 N N . ARG A 1 97 ? -7.059 22.422 -1.643 1 95.5 97 ARG A N 1
ATOM 745 C CA . ARG A 1 97 ? -8.445 22.016 -1.833 1 95.5 97 ARG A CA 1
ATOM 746 C C . ARG A 1 97 ? -8.703 21.609 -3.279 1 95.5 97 ARG A C 1
ATOM 748 O O . ARG A 1 97 ? -9.406 20.625 -3.539 1 95.5 97 ARG A O 1
ATOM 755 N N . ILE A 1 98 ? -8.188 22.344 -4.145 1 96.5 98 ILE A N 1
ATOM 756 C CA . ILE A 1 98 ? -8.352 22.047 -5.562 1 96.5 98 ILE A CA 1
ATOM 757 C C . ILE A 1 98 ? -7.695 20.703 -5.887 1 96.5 98 ILE A C 1
ATOM 759 O O . ILE A 1 98 ? -8.297 19.859 -6.547 1 96.5 98 ILE A O 1
ATOM 763 N N . ALA A 1 99 ? -6.469 20.484 -5.402 1 97.12 99 ALA A N 1
ATOM 764 C CA . ALA A 1 99 ? -5.758 19.234 -5.652 1 97.12 99 ALA A CA 1
ATOM 765 C C . ALA A 1 99 ? -6.523 18.047 -5.086 1 97.12 99 ALA A C 1
ATOM 767 O O . ALA A 1 99 ? -6.605 16.984 -5.723 1 97.12 99 ALA A O 1
ATOM 768 N N . ALA A 1 100 ? -7.062 18.219 -3.918 1 97.31 100 ALA A N 1
ATOM 769 C CA . ALA A 1 100 ? -7.844 17.156 -3.301 1 97.31 100 ALA A CA 1
ATOM 770 C C . ALA A 1 100 ? -9.094 16.844 -4.121 1 97.31 100 ALA A C 1
ATOM 772 O O . ALA A 1 100 ? -9.43 15.68 -4.332 1 97.31 100 ALA A O 1
ATOM 773 N N . THR A 1 101 ? -9.711 17.875 -4.574 1 97.69 101 THR A N 1
ATOM 774 C CA . THR A 1 101 ? -10.922 17.703 -5.371 1 97.69 101 THR A CA 1
ATOM 775 C C . THR A 1 101 ? -10.609 16.984 -6.684 1 97.69 101 THR A C 1
ATOM 777 O O . THR A 1 101 ? -11.328 16.062 -7.078 1 97.69 101 THR A O 1
ATOM 780 N N . ILE A 1 102 ? -9.594 17.344 -7.336 1 97.94 102 ILE A N 1
ATOM 781 C CA . ILE A 1 102 ? -9.172 16.703 -8.578 1 97.94 102 ILE A CA 1
ATOM 782 C C . ILE A 1 102 ? -8.867 15.234 -8.32 1 97.94 102 ILE A C 1
ATOM 784 O O . ILE A 1 102 ? -9.273 14.367 -9.094 1 97.94 102 ILE A O 1
ATOM 788 N N . SER A 1 103 ? -8.172 14.953 -7.227 1 98.06 103 SER A N 1
ATOM 789 C CA . SER A 1 103 ? -7.832 13.578 -6.879 1 98.06 103 SER A CA 1
ATOM 790 C C . SER A 1 103 ? -9.086 12.734 -6.668 1 98.06 103 SER A C 1
ATOM 792 O O . SER A 1 103 ? -9.148 11.586 -7.109 1 98.06 103 SER A O 1
ATOM 794 N N . LEU A 1 104 ? -10.055 13.32 -6.023 1 98.12 104 LEU A N 1
ATOM 795 C CA . LEU A 1 104 ? -11.289 12.594 -5.762 1 98.12 104 LEU A CA 1
ATOM 796 C C . LEU A 1 104 ? -12.039 12.32 -7.059 1 98.12 104 LEU A C 1
ATOM 798 O O . LEU A 1 104 ? -12.508 11.203 -7.289 1 98.12 104 LEU A O 1
ATOM 802 N N . ILE A 1 105 ? -12.117 13.289 -7.914 1 98.5 105 ILE A N 1
ATOM 803 C CA . ILE A 1 105 ? -12.836 13.148 -9.172 1 98.5 105 ILE A CA 1
ATOM 804 C C . ILE A 1 105 ? -12.148 12.117 -10.062 1 98.5 105 ILE A C 1
ATOM 806 O O . ILE A 1 105 ? -12.789 11.219 -10.602 1 98.5 105 ILE A O 1
ATOM 810 N N . LEU A 1 106 ? -10.836 12.258 -10.211 1 98.56 106 LEU A N 1
ATOM 811 C CA . LEU A 1 106 ? -10.07 11.312 -11.016 1 98.56 106 LEU A CA 1
ATOM 812 C C . LEU A 1 106 ? -10.242 9.891 -10.492 1 98.56 106 LEU A C 1
ATOM 814 O O . LEU A 1 106 ? -10.375 8.945 -11.281 1 98.56 106 LEU A O 1
ATOM 818 N N . SER A 1 107 ? -10.258 9.719 -9.234 1 98.62 107 SER A N 1
ATOM 819 C CA . SER A 1 107 ? -10.406 8.406 -8.625 1 98.62 107 SER A CA 1
ATOM 820 C C . SER A 1 107 ? -11.773 7.805 -8.93 1 98.62 107 SER A C 1
ATOM 822 O O . SER A 1 107 ? -11.875 6.633 -9.297 1 98.62 107 SER A O 1
ATOM 824 N N . VAL A 1 108 ? -12.789 8.609 -8.758 1 98.5 108 VAL A N 1
ATOM 825 C CA . VAL A 1 108 ? -14.141 8.117 -8.992 1 98.5 108 VAL A CA 1
ATOM 826 C C . VAL A 1 108 ? -14.273 7.652 -10.445 1 98.5 108 VAL A C 1
ATOM 828 O O . VAL A 1 108 ? -14.805 6.566 -10.703 1 98.5 108 VAL A O 1
ATOM 831 N N . VAL A 1 109 ? -13.766 8.391 -11.359 1 98.69 109 VAL A N 1
ATOM 832 C CA . VAL A 1 109 ? -13.852 8.055 -12.773 1 98.69 109 VAL A CA 1
ATOM 833 C C . VAL A 1 109 ? -13.094 6.762 -13.055 1 98.69 109 VAL A C 1
ATOM 835 O O . VAL A 1 109 ? -13.617 5.852 -13.695 1 98.69 109 VAL A O 1
ATOM 838 N N . ALA A 1 110 ? -11.938 6.656 -12.594 1 98.69 110 ALA A N 1
ATOM 839 C CA . ALA A 1 110 ? -11.102 5.484 -12.836 1 98.69 110 ALA A CA 1
ATOM 840 C C . ALA A 1 110 ? -11.688 4.242 -12.172 1 98.69 110 ALA A C 1
ATOM 842 O O . ALA A 1 110 ? -11.625 3.146 -12.734 1 98.69 110 ALA A O 1
ATOM 843 N N . ILE A 1 111 ? -12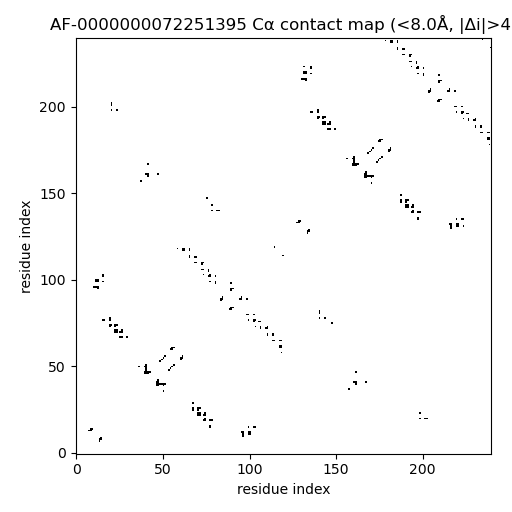.227 4.406 -10.969 1 98.62 111 ILE A N 1
ATOM 844 C CA . ILE A 1 111 ? -12.797 3.283 -10.227 1 98.62 111 ILE A CA 1
ATOM 845 C C . ILE A 1 111 ? -14.039 2.766 -10.961 1 98.62 111 ILE A C 1
ATOM 847 O O . ILE A 1 111 ? -14.242 1.555 -11.055 1 98.62 111 ILE A O 1
ATOM 851 N N . ILE A 1 112 ? -14.781 3.656 -11.469 1 98.56 112 ILE A N 1
ATOM 852 C CA . ILE A 1 112 ? -15.953 3.252 -12.242 1 98.56 112 ILE A CA 1
ATOM 853 C C . ILE A 1 112 ? -15.508 2.516 -13.5 1 98.56 112 ILE A C 1
ATOM 855 O O . ILE A 1 112 ? -16.078 1.489 -13.867 1 98.56 112 ILE A O 1
ATOM 859 N N . ALA A 1 113 ? -14.523 3.031 -14.195 1 98.56 113 ALA A N 1
ATOM 860 C CA . ALA A 1 113 ? -13.984 2.363 -15.375 1 98.56 113 ALA A CA 1
ATOM 861 C C . ALA A 1 113 ? -13.5 0.958 -15.039 1 98.56 113 ALA A C 1
ATOM 863 O O . ALA A 1 113 ? -13.75 0.009 -15.781 1 98.56 113 ALA A O 1
ATOM 864 N N . ALA A 1 114 ? -12.859 0.81 -13.93 1 98 114 ALA A N 1
ATOM 865 C CA . ALA A 1 114 ? -12.375 -0.495 -13.492 1 98 114 ALA A CA 1
ATOM 866 C C . ALA A 1 114 ? -13.531 -1.438 -13.18 1 98 114 ALA A C 1
ATOM 868 O O . ALA A 1 114 ? -13.445 -2.643 -13.438 1 98 114 ALA A O 1
ATOM 869 N N . PHE A 1 115 ? -14.539 -0.89 -12.602 1 98 115 PHE A N 1
ATOM 870 C CA . PHE A 1 115 ? -15.711 -1.707 -12.32 1 98 115 PHE A CA 1
ATOM 871 C C . PHE A 1 115 ? -16.266 -2.324 -13.594 1 98 115 PHE A C 1
ATOM 873 O O . PHE A 1 115 ? -16.516 -3.529 -13.648 1 98 115 PHE A O 1
ATOM 880 N N . VAL A 1 116 ? -16.391 -1.547 -14.586 1 97.62 116 VAL A N 1
ATOM 881 C CA . VAL A 1 116 ? -16.922 -2.01 -15.859 1 97.62 116 VAL A CA 1
ATOM 882 C C . VAL A 1 116 ? -15.992 -3.055 -16.469 1 97.62 116 VAL A C 1
ATOM 884 O O . VAL A 1 116 ? -16.453 -4.102 -16.938 1 97.62 116 VAL A O 1
ATOM 887 N N . TRP A 1 117 ? -14.766 -2.797 -16.406 1 96.31 117 TRP A N 1
ATOM 888 C CA . TRP A 1 117 ? -13.773 -3.676 -17.016 1 96.31 117 TRP A CA 1
ATOM 889 C C . TRP A 1 117 ? -13.727 -5.02 -16.297 1 96.31 117 TRP A C 1
ATOM 891 O O . TRP A 1 117 ? -13.672 -6.074 -16.938 1 96.31 117 TRP A O 1
ATOM 901 N N . ILE A 1 118 ? -13.828 -5.051 -14.992 1 93.75 118 ILE A N 1
ATOM 902 C CA . ILE A 1 118 ? -13.586 -6.25 -14.188 1 93.75 118 ILE A CA 1
ATOM 903 C C . ILE A 1 118 ? -14.883 -7.059 -14.078 1 93.75 118 ILE A C 1
ATOM 905 O O . ILE A 1 118 ? -14.852 -8.289 -14.109 1 93.75 118 ILE A O 1
ATOM 909 N N . MET A 1 119 ? -15.93 -6.391 -13.984 1 93.88 119 MET A N 1
ATOM 910 C CA . MET A 1 119 ? -17.188 -7.082 -13.695 1 93.88 119 MET A CA 1
ATOM 911 C C . MET A 1 119 ? -17.875 -7.504 -14.984 1 93.88 119 MET A C 1
ATOM 913 O O . MET A 1 119 ? -18.734 -8.398 -14.969 1 93.88 119 MET A O 1
ATOM 917 N N . PHE A 1 120 ? -17.594 -6.848 -16.109 1 90.44 120 PHE A N 1
ATOM 918 C CA . PHE A 1 120 ? -18.312 -7.137 -17.344 1 90.44 120 PHE A CA 1
ATOM 919 C C . PHE A 1 120 ? -17.344 -7.359 -18.5 1 90.44 120 PHE A C 1
ATOM 921 O O . PHE A 1 120 ? -17.609 -8.18 -19.375 1 90.44 120 PHE A O 1
ATOM 928 N N . MET B 1 1 ? 13.648 32.406 9.227 1 35.56 1 MET B N 1
ATOM 929 C CA . MET B 1 1 ? 12.57 31.703 8.539 1 35.56 1 MET B CA 1
ATOM 930 C C . MET B 1 1 ? 13.039 30.312 8.086 1 35.56 1 MET B C 1
ATOM 932 O O . MET B 1 1 ? 12.305 29.344 8.211 1 35.56 1 MET B O 1
ATOM 936 N N . GLY B 1 2 ? 14.195 30.172 7.621 1 42.44 2 GLY B N 1
ATOM 937 C CA . GLY B 1 2 ? 14.852 28.938 7.238 1 42.44 2 GLY B CA 1
ATOM 938 C C . GLY B 1 2 ? 15.109 28 8.406 1 42.44 2 GLY B C 1
ATOM 939 O O . GLY B 1 2 ? 15.07 26.781 8.258 1 42.44 2 GLY B O 1
ATOM 940 N N . GLN B 1 3 ? 15.523 28.562 9.406 1 44.69 3 GLN B N 1
ATOM 941 C CA . GLN B 1 3 ? 15.867 27.797 10.594 1 44.69 3 GLN B CA 1
ATOM 942 C C . GLN B 1 3 ? 14.641 27.078 11.156 1 44.69 3 GLN B C 1
ATOM 944 O O . GLN B 1 3 ? 14.742 25.938 11.617 1 44.69 3 GLN B O 1
ATOM 949 N N . VAL B 1 4 ? 13.5 27.75 11.422 1 44.41 4 VAL B N 1
ATOM 950 C CA . VAL B 1 4 ? 12.25 27.219 11.945 1 44.41 4 VAL B CA 1
ATOM 951 C C . VAL B 1 4 ? 11.719 26.141 11.008 1 44.41 4 VAL B C 1
ATOM 953 O O . VAL B 1 4 ? 11.219 25.109 11.453 1 44.41 4 VAL B O 1
ATOM 956 N N . LEU B 1 5 ? 11.836 26.297 9.742 1 46.56 5 LEU B N 1
ATOM 957 C CA . LEU B 1 5 ? 11.375 25.328 8.75 1 46.56 5 LEU B CA 1
ATOM 958 C C . LEU B 1 5 ? 12.227 24.078 8.781 1 46.56 5 LEU B C 1
ATOM 960 O O . LEU B 1 5 ? 11.719 22.969 8.586 1 46.56 5 LEU B O 1
ATOM 964 N N . ALA B 1 6 ? 13.516 24.281 8.93 1 48.12 6 ALA B N 1
ATOM 965 C CA . ALA B 1 6 ? 14.469 23.188 9.023 1 48.12 6 ALA B CA 1
ATOM 966 C C . ALA B 1 6 ? 14.203 22.328 10.25 1 48.12 6 ALA B C 1
ATOM 968 O O . ALA B 1 6 ? 14.352 21.109 10.211 1 48.12 6 ALA B O 1
ATOM 969 N N . VAL B 1 7 ? 13.961 22.906 11.328 1 50.38 7 VAL B N 1
ATOM 970 C CA . VAL B 1 7 ? 13.672 22.203 12.578 1 50.38 7 VAL B CA 1
ATOM 971 C C . VAL B 1 7 ? 12.422 21.328 12.398 1 50.38 7 VAL B C 1
ATOM 973 O O . VAL B 1 7 ? 12.375 20.203 12.891 1 50.38 7 VAL B O 1
ATOM 976 N N . ASN B 1 8 ? 11.469 21.828 11.633 1 56.41 8 ASN B N 1
ATOM 977 C CA . ASN B 1 8 ? 10.188 21.156 11.445 1 56.41 8 ASN B CA 1
ATOM 978 C C . ASN B 1 8 ? 10.336 19.906 10.578 1 56.41 8 ASN B C 1
ATOM 980 O O . ASN B 1 8 ? 9.719 18.875 10.852 1 56.41 8 ASN B O 1
ATOM 984 N N . LEU B 1 9 ? 11.422 20.062 9.719 1 62.78 9 LEU B N 1
ATOM 985 C CA . LEU B 1 9 ? 11.633 18.906 8.852 1 62.78 9 LEU B CA 1
ATOM 986 C C . LEU B 1 9 ? 12.477 17.844 9.547 1 62.78 9 LEU B C 1
ATOM 988 O O . LEU B 1 9 ? 12.633 16.734 9.039 1 62.78 9 LEU B O 1
ATOM 992 N N . ARG B 1 10 ? 12.805 18.25 10.719 1 76.25 10 ARG B N 1
ATOM 993 C CA . ARG B 1 10 ? 13.672 17.297 11.414 1 76.25 10 ARG B CA 1
ATOM 994 C C . ARG B 1 10 ? 12.961 16.688 12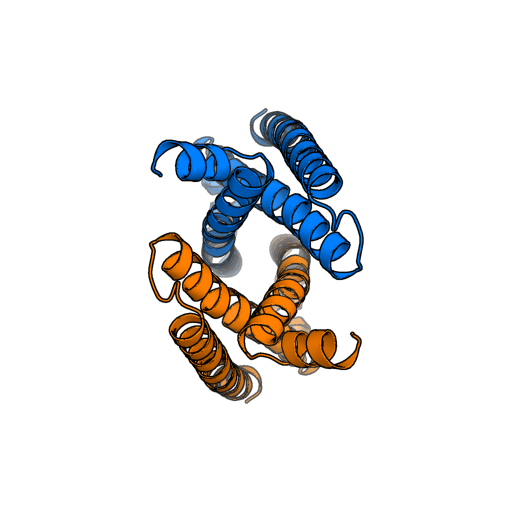.617 1 76.25 10 ARG B C 1
ATOM 996 O O . ARG B 1 10 ? 13.578 15.961 13.406 1 76.25 10 ARG B O 1
ATOM 1003 N N . SER B 1 11 ? 11.812 17.031 12.703 1 89.25 11 SER B N 1
ATOM 1004 C CA . SER B 1 11 ? 11.078 16.391 13.797 1 89.25 11 SER B CA 1
ATOM 1005 C C . SER B 1 11 ? 10.75 14.945 13.469 1 89.25 11 SER B C 1
ATOM 1007 O O . SER B 1 11 ? 10.648 14.57 12.305 1 89.25 11 SER B O 1
ATOM 1009 N N . PRO B 1 12 ? 10.672 14.094 14.5 1 93.56 12 PRO B N 1
ATOM 1010 C CA . PRO B 1 12 ? 10.281 12.695 14.273 1 93.56 12 PRO B CA 1
ATOM 1011 C C . PRO B 1 12 ? 8.977 12.57 13.492 1 93.56 12 PRO B C 1
ATOM 1013 O O . PRO B 1 12 ? 8.805 11.625 12.719 1 93.56 12 PRO B O 1
ATOM 1016 N N . VAL B 1 13 ? 8.141 13.492 13.68 1 91.81 13 VAL B N 1
ATOM 1017 C CA . VAL B 1 13 ? 6.848 13.461 12.992 1 91.81 13 VAL B CA 1
ATOM 1018 C C . VAL B 1 13 ? 7.051 13.672 11.492 1 91.81 13 VAL B C 1
ATOM 1020 O O . VAL B 1 13 ? 6.508 12.922 10.68 1 91.81 13 VAL B O 1
ATOM 1023 N N . ALA B 1 14 ? 7.828 14.68 11.18 1 89.56 14 ALA B N 1
ATOM 1024 C CA . ALA B 1 14 ? 8.086 14.969 9.766 1 89.56 14 ALA B CA 1
ATOM 1025 C C . ALA B 1 14 ? 8.867 13.836 9.109 1 89.56 14 ALA B C 1
ATOM 1027 O O . ALA B 1 14 ? 8.57 13.445 7.977 1 89.56 14 ALA B O 1
ATOM 1028 N N . ILE B 1 15 ? 9.828 13.367 9.789 1 93.38 15 ILE B N 1
ATOM 1029 C CA . ILE B 1 15 ? 10.641 12.273 9.266 1 93.38 15 ILE B CA 1
ATOM 1030 C C . ILE B 1 15 ? 9.766 11.047 9.016 1 93.38 15 ILE B C 1
ATOM 1032 O O . ILE B 1 15 ? 9.82 10.438 7.949 1 93.38 15 ILE B O 1
ATOM 1036 N N . ALA B 1 16 ? 8.961 10.711 9.969 1 94.19 16 ALA B N 1
ATOM 1037 C CA . ALA B 1 16 ? 8.078 9.555 9.836 1 94.19 16 ALA B CA 1
ATOM 1038 C C . ALA B 1 16 ? 7.109 9.734 8.672 1 94.19 16 ALA B C 1
ATOM 1040 O O . ALA B 1 16 ? 6.82 8.789 7.941 1 94.19 16 ALA B O 1
ATOM 1041 N N . SER B 1 17 ? 6.652 10.93 8.469 1 91.62 17 SER B N 1
ATOM 1042 C CA . SER B 1 17 ? 5.688 11.211 7.406 1 91.62 17 SER B CA 1
ATOM 1043 C C . SER B 1 17 ? 6.332 11.07 6.031 1 91.62 17 SER B C 1
ATOM 1045 O O . SER B 1 17 ? 5.75 10.469 5.125 1 91.62 17 SER B O 1
ATOM 1047 N N . ILE B 1 18 ? 7.48 11.602 5.871 1 89.62 18 ILE B N 1
ATOM 1048 C CA . ILE B 1 18 ? 8.188 11.531 4.598 1 89.62 18 ILE B CA 1
ATOM 1049 C C . ILE B 1 18 ? 8.547 10.078 4.289 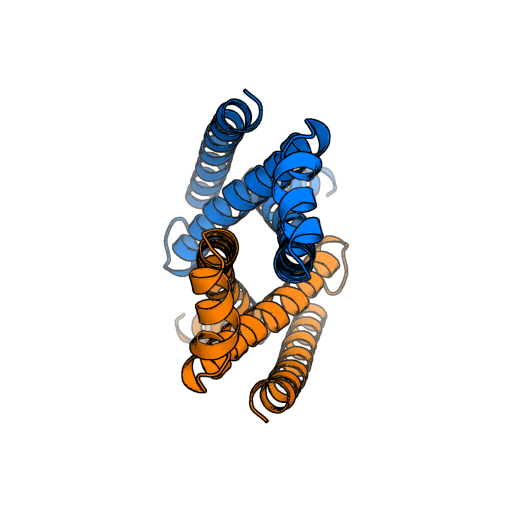1 89.62 18 ILE B C 1
ATOM 1051 O O . ILE B 1 18 ? 8.344 9.602 3.166 1 89.62 18 ILE B O 1
ATOM 1055 N N . LEU B 1 19 ? 9.094 9.406 5.242 1 94.88 19 LEU B N 1
ATOM 1056 C CA . LEU B 1 19 ? 9.469 8.008 5.055 1 94.88 19 LEU B CA 1
ATOM 1057 C C . LEU B 1 19 ? 8.242 7.148 4.754 1 94.88 19 LEU B C 1
ATOM 1059 O O . LEU B 1 19 ? 8.336 6.176 3.998 1 94.88 19 LEU B O 1
ATOM 1063 N N . HIS B 1 20 ? 7.113 7.473 5.336 1 95.31 20 HIS B N 1
ATOM 1064 C CA . HIS B 1 20 ? 5.879 6.746 5.055 1 95.31 20 HIS B CA 1
ATOM 1065 C C . HIS B 1 20 ? 5.48 6.891 3.59 1 95.31 20 HIS B C 1
ATOM 1067 O O . HIS B 1 20 ? 5.172 5.898 2.926 1 95.31 20 HIS B O 1
ATOM 1073 N N . ARG B 1 21 ? 5.578 8.086 3.131 1 92.19 21 ARG B N 1
ATOM 1074 C CA . ARG B 1 21 ? 5.246 8.336 1.731 1 92.19 21 ARG B CA 1
ATOM 1075 C C . ARG B 1 21 ? 6.227 7.625 0.803 1 92.19 21 ARG B C 1
ATOM 1077 O O . ARG B 1 21 ? 5.824 7.047 -0.209 1 92.19 21 ARG B O 1
ATOM 1084 N N . LEU B 1 22 ? 7.488 7.691 1.126 1 93.44 22 LEU B N 1
ATOM 1085 C CA . LEU B 1 22 ? 8.508 6.996 0.345 1 93.44 22 LEU B CA 1
ATOM 1086 C C . LEU B 1 22 ? 8.289 5.488 0.381 1 93.44 22 LEU B C 1
ATOM 1088 O O . LEU B 1 22 ? 8.414 4.816 -0.645 1 93.44 22 LEU B O 1
ATOM 1092 N N . SER B 1 23 ? 7.953 4.969 1.497 1 96.31 23 SER B N 1
ATOM 1093 C CA . SER B 1 23 ? 7.695 3.537 1.612 1 96.31 23 SER B CA 1
ATOM 1094 C C . SER B 1 23 ? 6.48 3.125 0.788 1 96.31 23 SER B C 1
ATOM 1096 O O . SER B 1 23 ? 6.438 2.018 0.249 1 96.31 23 SER B O 1
ATOM 1098 N N . GLY B 1 24 ? 5.566 4.02 0.734 1 95.12 24 GLY B N 1
ATOM 1099 C CA . GLY B 1 24 ? 4.43 3.762 -0.138 1 95.12 24 GLY B CA 1
ATOM 1100 C C . GLY B 1 24 ? 4.824 3.562 -1.589 1 95.12 24 GLY B C 1
ATOM 1101 O O . GLY B 1 24 ? 4.297 2.678 -2.266 1 95.12 24 GLY B O 1
ATOM 1102 N N . VAL B 1 25 ? 5.711 4.348 -2.055 1 94 25 VAL B N 1
ATOM 1103 C CA . VAL B 1 25 ? 6.207 4.223 -3.422 1 94 25 VAL B CA 1
ATOM 1104 C C . VAL B 1 25 ? 6.883 2.867 -3.604 1 94 25 VAL B C 1
ATOM 1106 O O . VAL B 1 25 ? 6.641 2.176 -4.598 1 94 25 VAL B O 1
ATOM 1109 N N . ILE B 1 26 ? 7.672 2.518 -2.711 1 95.38 26 ILE B N 1
ATOM 1110 C CA . ILE B 1 26 ? 8.383 1.243 -2.766 1 95.38 26 ILE B CA 1
ATOM 1111 C C . ILE B 1 26 ? 7.375 0.096 -2.801 1 95.38 26 ILE B C 1
ATOM 1113 O O . ILE B 1 26 ? 7.477 -0.805 -3.635 1 95.38 26 ILE B O 1
ATOM 1117 N N . VAL B 1 27 ? 6.43 0.143 -1.946 1 94.81 27 VAL B N 1
ATOM 1118 C CA . VAL B 1 27 ? 5.469 -0.947 -1.814 1 94.81 27 VAL B CA 1
ATOM 1119 C C . VAL B 1 27 ? 4.566 -0.992 -3.045 1 94.81 27 VAL B C 1
ATOM 1121 O O . VAL B 1 27 ? 4.172 -2.07 -3.494 1 94.81 27 VAL B O 1
ATOM 1124 N N . PHE B 1 28 ? 4.312 0.2 -3.559 1 93.44 28 PHE B N 1
ATOM 1125 C CA . PHE B 1 28 ? 3.49 0.214 -4.762 1 93.44 28 PHE B CA 1
ATOM 1126 C C . PHE B 1 28 ? 4.164 -0.559 -5.887 1 93.44 28 PHE B C 1
ATOM 1128 O O . PHE B 1 28 ? 3.498 -1.249 -6.66 1 93.44 28 PHE B O 1
ATOM 1135 N N . LEU B 1 29 ? 5.434 -0.52 -6.02 1 93.5 29 LEU B N 1
ATOM 1136 C CA . LEU B 1 29 ? 6.18 -1.222 -7.059 1 93.5 29 LEU B CA 1
ATOM 1137 C C . LEU B 1 29 ? 6.191 -2.725 -6.797 1 93.5 29 LEU B C 1
ATOM 1139 O O . LEU B 1 29 ? 6.496 -3.512 -7.695 1 93.5 29 LEU B O 1
ATOM 1143 N N . LEU B 1 30 ? 5.91 -3.109 -5.617 1 91.25 30 LEU B N 1
ATOM 1144 C CA . LEU B 1 30 ? 5.832 -4.523 -5.262 1 91.25 30 LEU B CA 1
ATOM 1145 C C . LEU B 1 30 ? 4.691 -5.207 -6.008 1 91.25 30 LEU B C 1
ATOM 1147 O O . LEU B 1 30 ? 4.832 -6.352 -6.445 1 91.25 30 LEU B O 1
ATOM 1151 N N . VAL B 1 31 ? 3.633 -4.523 -6.195 1 87.44 31 VAL B N 1
ATOM 1152 C CA . VAL B 1 31 ? 2.424 -5.113 -6.758 1 87.44 31 VAL B CA 1
ATOM 1153 C C . VAL B 1 31 ? 2.693 -5.574 -8.188 1 87.44 31 VAL B C 1
ATOM 1155 O O . VAL B 1 31 ? 2.498 -6.75 -8.516 1 87.44 31 VAL B O 1
ATOM 1158 N N . PRO B 1 32 ? 3.17 -4.684 -9.047 1 88.94 32 PRO B N 1
ATOM 1159 C CA . PRO B 1 32 ? 3.432 -5.195 -10.391 1 88.94 32 PRO B CA 1
ATOM 1160 C C . PRO B 1 32 ? 4.496 -6.289 -10.414 1 88.94 32 PRO B C 1
ATOM 1162 O O . PRO B 1 32 ? 4.453 -7.184 -11.266 1 88.94 32 PRO B O 1
ATOM 1165 N N . VAL B 1 33 ? 5.43 -6.305 -9.586 1 89.12 33 VAL B N 1
ATOM 1166 C CA . VAL B 1 33 ? 6.438 -7.359 -9.5 1 89.12 33 VAL B CA 1
ATOM 1167 C C . VAL B 1 33 ? 5.773 -8.68 -9.109 1 89.12 33 VAL B C 1
ATOM 1169 O O . VAL B 1 33 ? 6.016 -9.711 -9.734 1 89.12 33 VAL B O 1
ATOM 1172 N N . LEU B 1 34 ? 4.922 -8.641 -8.125 1 85.38 34 LEU B N 1
ATOM 1173 C CA . LEU B 1 34 ? 4.223 -9.844 -7.688 1 85.38 34 LEU B CA 1
ATOM 1174 C C . LEU B 1 34 ? 3.307 -10.375 -8.789 1 85.38 34 LEU B C 1
ATOM 1176 O O . LEU B 1 34 ? 3.195 -11.586 -8.977 1 85.38 34 LEU B O 1
ATOM 1180 N N . LEU B 1 35 ? 2.736 -9.469 -9.453 1 82.69 35 LEU B N 1
ATOM 1181 C CA . LEU B 1 35 ? 1.853 -9.891 -10.531 1 82.69 35 LEU B CA 1
ATOM 1182 C C . LEU B 1 35 ? 2.646 -10.555 -11.656 1 82.69 35 LEU B C 1
ATOM 1184 O O . LEU B 1 35 ? 2.178 -11.516 -12.266 1 82.69 35 LEU B O 1
ATOM 1188 N N . TRP B 1 36 ? 3.783 -9.992 -11.938 1 88.88 36 TRP B N 1
ATOM 1189 C CA . TRP B 1 36 ? 4.652 -10.609 -12.93 1 88.88 36 TRP B CA 1
ATOM 1190 C C . TRP B 1 36 ? 5.082 -12 -12.484 1 88.88 36 TRP B C 1
ATOM 1192 O O . TRP B 1 36 ? 5.066 -12.953 -13.273 1 88.88 36 TRP B O 1
ATOM 1202 N N . ILE B 1 37 ? 5.465 -12.156 -11.328 1 85.25 37 ILE B N 1
ATOM 1203 C CA . ILE B 1 37 ? 5.895 -13.438 -10.773 1 85.25 37 ILE B CA 1
ATOM 1204 C C . ILE B 1 37 ? 4.742 -14.438 -10.828 1 85.25 37 ILE B C 1
ATOM 1206 O O . ILE B 1 37 ? 4.93 -15.586 -11.227 1 85.25 37 ILE B O 1
ATOM 1210 N N . LEU B 1 38 ? 3.607 -13.969 -10.375 1 80 38 LEU B N 1
ATOM 1211 C CA . LEU B 1 38 ? 2.428 -14.828 -10.406 1 80 38 LEU B CA 1
ATOM 1212 C C . LEU B 1 38 ? 2.107 -15.258 -11.836 1 80 38 LEU B C 1
ATOM 1214 O O . LEU B 1 38 ? 1.877 -16.438 -12.094 1 80 38 LEU B O 1
ATOM 1218 N N . ASP B 1 39 ? 2.074 -14.281 -12.688 1 84.31 39 ASP B N 1
ATOM 1219 C CA . ASP B 1 39 ? 1.797 -14.57 -14.094 1 84.31 39 ASP B CA 1
ATOM 1220 C C . ASP B 1 39 ? 2.807 -15.562 -14.664 1 84.31 39 ASP B C 1
ATOM 1222 O O . ASP B 1 39 ? 2.426 -16.547 -15.312 1 84.31 39 ASP B O 1
ATOM 1226 N N . LYS B 1 40 ? 4.035 -15.359 -14.461 1 86.38 40 LYS B N 1
ATOM 1227 C CA . LYS B 1 40 ? 5.09 -16.25 -14.938 1 86.38 40 LYS B CA 1
ATOM 1228 C C . LYS B 1 40 ? 4.965 -17.641 -14.312 1 86.38 40 LYS B C 1
ATOM 1230 O O . LYS B 1 40 ? 5.148 -18.656 -14.992 1 86.38 40 LYS B O 1
ATOM 1235 N N . SER B 1 41 ? 4.68 -17.719 -13.047 1 82.31 41 SER B N 1
ATOM 1236 C CA . SER B 1 41 ? 4.582 -19 -12.344 1 82.31 41 SER B CA 1
ATOM 1237 C C . SER B 1 41 ? 3.408 -19.812 -12.852 1 82.31 41 SER B C 1
ATOM 1239 O O . SER B 1 41 ? 3.434 -21.047 -12.789 1 82.31 41 SER B O 1
ATOM 1241 N N . LEU B 1 42 ? 2.432 -19.094 -13.375 1 79.06 42 LEU B N 1
ATOM 1242 C CA . LEU B 1 42 ? 1.217 -19.781 -13.805 1 79.06 42 LEU B CA 1
ATOM 1243 C C . LEU B 1 42 ? 1.235 -20.016 -15.312 1 79.06 42 LEU B C 1
ATOM 1245 O O . LEU B 1 42 ? 0.354 -20.688 -15.852 1 79.06 42 LEU B O 1
ATOM 1249 N N . SER B 1 43 ? 2.211 -19.625 -15.992 1 82.44 43 SER B N 1
ATOM 1250 C CA . SER B 1 43 ? 2.217 -19.656 -17.453 1 82.44 43 SER B CA 1
ATOM 1251 C C . SER B 1 43 ? 2.484 -21.062 -17.969 1 82.44 43 SER B C 1
ATOM 1253 O O . SER B 1 43 ? 1.974 -21.438 -19.031 1 82.44 43 SER B O 1
ATOM 1255 N N . SER B 1 44 ? 3.371 -21.828 -17.281 1 79.44 44 SER B N 1
ATOM 1256 C CA . SER B 1 44 ? 3.781 -23.172 -17.688 1 79.44 44 SER B CA 1
ATOM 1257 C C . SER B 1 44 ? 4.594 -23.859 -16.594 1 79.44 44 SER B C 1
ATOM 1259 O O . SER B 1 44 ? 5 -23.203 -15.617 1 79.44 44 SER B O 1
ATOM 1261 N N . PRO B 1 45 ? 4.77 -25.172 -16.734 1 79.81 45 PRO B N 1
ATOM 1262 C CA . PRO B 1 45 ? 5.66 -25.844 -15.789 1 79.81 45 PRO B CA 1
ATOM 1263 C C . PRO B 1 45 ? 7.066 -25.25 -15.773 1 79.81 45 PRO B C 1
ATOM 1265 O O . PRO B 1 45 ? 7.684 -25.125 -14.711 1 79.81 45 PRO B O 1
ATOM 1268 N N . GLU B 1 46 ? 7.641 -24.969 -16.875 1 85.75 46 GLU B N 1
ATOM 1269 C CA . GLU B 1 46 ? 8.945 -24.344 -16.969 1 85.75 46 GLU B CA 1
ATOM 1270 C C . GLU B 1 46 ? 8.945 -22.969 -16.297 1 85.75 46 GLU B C 1
ATOM 1272 O O . GLU B 1 46 ? 9.922 -22.609 -15.625 1 85.75 46 GLU B O 1
ATOM 1277 N N . GLY B 1 47 ? 7.938 -22.219 -16.562 1 85.06 47 GLY B N 1
ATOM 1278 C CA . GLY B 1 47 ? 7.801 -20.938 -15.875 1 85.06 47 GLY B CA 1
ATOM 1279 C C . GLY B 1 47 ? 7.746 -21.062 -14.367 1 85.06 47 GLY B C 1
ATOM 1280 O O . GLY B 1 47 ? 8.367 -20.281 -13.648 1 85.06 47 GLY B O 1
ATOM 1281 N N . PHE B 1 48 ? 6.977 -22.062 -13.961 1 79.62 48 PHE B N 1
ATOM 1282 C CA . PHE B 1 48 ? 6.895 -22.359 -12.531 1 79.62 48 PHE B CA 1
ATOM 1283 C C . PHE B 1 48 ? 8.273 -22.641 -11.961 1 79.62 48 PHE B C 1
ATOM 1285 O O . PHE B 1 48 ? 8.672 -22.062 -10.945 1 79.62 48 PHE B O 1
ATOM 1292 N N . ASP B 1 49 ? 8.992 -23.516 -12.547 1 83.69 49 ASP B N 1
ATOM 1293 C CA . ASP B 1 49 ? 10.328 -23.906 -12.094 1 83.69 49 ASP B CA 1
ATOM 1294 C C . ASP B 1 49 ? 11.281 -22.719 -12.094 1 83.69 49 ASP B C 1
ATOM 1296 O O . ASP B 1 49 ? 12.117 -22.578 -11.195 1 83.69 49 ASP B O 1
ATOM 1300 N N . TYR B 1 50 ? 11.219 -21.922 -13.109 1 87.88 50 TYR B N 1
ATOM 1301 C CA . TYR B 1 50 ? 12.047 -20.719 -13.211 1 87.88 50 TYR B CA 1
ATOM 1302 C C . TYR B 1 50 ? 11.844 -19.812 -12 1 87.88 50 TYR B C 1
ATOM 1304 O O . TYR B 1 50 ? 12.812 -19.375 -11.375 1 87.88 50 TYR B O 1
ATOM 1312 N N . VAL B 1 51 ? 10.625 -19.531 -11.648 1 84.94 51 VAL B N 1
ATOM 1313 C CA . VAL B 1 51 ? 10.305 -18.656 -10.523 1 84.94 51 VAL B CA 1
ATOM 1314 C C . VAL B 1 51 ? 10.773 -19.297 -9.219 1 84.94 51 VAL B C 1
ATOM 1316 O O . VAL B 1 51 ? 11.43 -18.641 -8.406 1 84.94 51 VAL B O 1
ATOM 1319 N N . LYS B 1 52 ? 10.484 -20.5 -9.148 1 80.38 52 LYS B N 1
ATOM 1320 C CA . LYS B 1 52 ? 10.773 -21.203 -7.898 1 80.38 52 LYS B CA 1
ATOM 1321 C C . LYS B 1 52 ? 12.273 -21.344 -7.688 1 80.38 52 LYS B C 1
ATOM 1323 O O . LYS B 1 52 ? 12.773 -21.125 -6.582 1 80.38 52 LYS B O 1
ATOM 1328 N N . ASN B 1 53 ? 13.039 -21.688 -8.656 1 84.12 53 ASN B N 1
ATOM 1329 C CA . ASN B 1 53 ? 14.422 -22.109 -8.477 1 84.12 53 ASN B CA 1
ATOM 1330 C C . ASN B 1 53 ? 15.398 -21.016 -8.906 1 84.12 53 ASN B C 1
ATOM 1332 O O . ASN B 1 53 ? 16.5 -20.922 -8.367 1 84.12 53 ASN B O 1
ATOM 1336 N N . VAL B 1 54 ? 15.055 -20.281 -9.82 1 86 54 VAL B N 1
ATOM 1337 C CA . VAL B 1 54 ? 15.992 -19.297 -10.352 1 86 54 VAL B CA 1
ATOM 1338 C C . VAL B 1 54 ? 15.742 -17.938 -9.703 1 86 54 VAL B C 1
ATOM 1340 O O . VAL B 1 54 ? 16.656 -17.312 -9.156 1 86 54 VAL B O 1
ATOM 1343 N N . VAL B 1 55 ? 14.562 -17.5 -9.68 1 86 55 VAL B N 1
ATOM 1344 C CA . VAL B 1 55 ? 14.242 -16.172 -9.164 1 86 55 VAL B CA 1
ATOM 1345 C C . VAL B 1 55 ? 14.5 -16.125 -7.66 1 86 55 VAL B C 1
ATOM 1347 O O . VAL B 1 55 ? 15.297 -15.32 -7.188 1 86 55 VAL B O 1
ATOM 1350 N N . PHE B 1 56 ? 13.969 -17.062 -6.953 1 82.44 56 PHE B N 1
ATOM 1351 C CA . PHE B 1 56 ? 14.047 -16.984 -5.496 1 82.44 56 PHE B CA 1
ATOM 1352 C C . PHE B 1 56 ? 15.367 -17.562 -4.996 1 82.44 56 PHE B C 1
ATOM 1354 O O . PHE B 1 56 ? 15.742 -17.359 -3.84 1 82.44 56 PHE B O 1
ATOM 1361 N N . GLY B 1 57 ? 16.125 -18.188 -5.863 1 85.31 57 GLY B N 1
ATOM 1362 C CA . GLY B 1 57 ? 17.453 -18.688 -5.516 1 85.31 57 GLY B CA 1
ATOM 1363 C C . GLY B 1 57 ? 18.547 -17.656 -5.672 1 85.31 57 GLY B C 1
ATOM 1364 O O . GLY B 1 57 ? 19.688 -17.891 -5.254 1 85.31 57 GLY B O 1
ATOM 1365 N N . ASN B 1 58 ? 18.312 -16.547 -6.164 1 90.56 58 ASN B N 1
ATOM 1366 C CA . ASN B 1 58 ? 19.266 -15.461 -6.414 1 90.56 58 ASN B CA 1
ATOM 1367 C C . ASN B 1 58 ? 19.344 -14.5 -5.234 1 90.56 58 ASN B C 1
ATOM 1369 O O . ASN B 1 58 ? 18.312 -13.977 -4.793 1 90.56 58 ASN B O 1
ATOM 1373 N N . ILE B 1 59 ? 20.609 -14.227 -4.742 1 90.69 59 ILE B N 1
ATOM 1374 C CA . ILE B 1 59 ? 20.812 -13.414 -3.549 1 90.69 59 ILE B CA 1
ATOM 1375 C C . ILE B 1 59 ? 20.344 -11.984 -3.811 1 90.69 59 ILE B C 1
ATOM 1377 O O . ILE B 1 59 ? 19.844 -11.312 -2.908 1 90.69 59 ILE B O 1
ATOM 1381 N N . LEU B 1 60 ? 20.484 -11.469 -4.988 1 93.06 60 LEU B N 1
ATOM 1382 C CA . LEU B 1 60 ? 20.016 -10.125 -5.328 1 93.06 60 LEU B CA 1
ATOM 1383 C C . LEU B 1 60 ? 18.5 -10.031 -5.262 1 93.06 60 LEU B C 1
ATOM 1385 O O . LEU B 1 60 ? 17.953 -9.016 -4.832 1 93.06 60 LEU B O 1
ATOM 1389 N N . VAL B 1 61 ? 17.844 -11.047 -5.695 1 92.19 61 VAL B N 1
ATOM 1390 C CA . VAL B 1 61 ? 16.391 -11.062 -5.621 1 92.19 61 VAL B CA 1
ATOM 1391 C C . VAL B 1 61 ? 15.938 -11.102 -4.16 1 92.19 61 VAL B C 1
ATOM 1393 O O . VAL B 1 61 ? 15 -10.406 -3.773 1 92.19 61 VAL B O 1
ATOM 1396 N N . ARG B 1 62 ? 16.703 -11.867 -3.432 1 91.56 62 ARG B N 1
ATOM 1397 C CA . ARG B 1 62 ? 16.375 -11.938 -2.01 1 91.56 62 ARG B CA 1
ATOM 1398 C C . ARG B 1 62 ? 16.531 -10.57 -1.347 1 91.56 62 ARG B C 1
ATOM 1400 O O . ARG B 1 62 ? 15.758 -10.211 -0.468 1 91.56 62 ARG B O 1
ATOM 1407 N N . PHE B 1 63 ? 17.562 -9.852 -1.725 1 95.88 63 PHE B N 1
ATOM 1408 C CA . PHE B 1 63 ? 17.766 -8.508 -1.186 1 95.88 63 PHE B CA 1
ATOM 1409 C C . PHE B 1 63 ? 16.625 -7.586 -1.587 1 95.88 63 PHE B C 1
ATOM 1411 O O . PHE B 1 63 ? 16.141 -6.801 -0.77 1 95.88 63 PHE B O 1
ATOM 1418 N N . VAL B 1 64 ? 16.234 -7.684 -2.824 1 95.5 64 VAL B N 1
ATOM 1419 C CA . VAL B 1 64 ? 15.125 -6.875 -3.311 1 95.5 64 VAL B CA 1
ATOM 1420 C C . VAL B 1 64 ? 13.852 -7.219 -2.529 1 95.5 64 VAL B C 1
ATOM 1422 O O . VAL B 1 64 ? 13.086 -6.328 -2.162 1 95.5 64 VAL B O 1
ATOM 1425 N N . VAL B 1 65 ? 13.633 -8.477 -2.305 1 92.94 65 VAL B N 1
ATOM 1426 C CA . VAL B 1 65 ? 12.5 -8.906 -1.495 1 92.94 65 VAL B CA 1
ATOM 1427 C C . VAL B 1 65 ? 12.562 -8.258 -0.116 1 92.94 65 VAL B C 1
ATOM 1429 O O . VAL B 1 65 ? 11.547 -7.809 0.417 1 92.94 65 VAL B O 1
ATOM 1432 N N . TRP B 1 66 ? 13.758 -8.203 0.4 1 96.31 66 TRP B N 1
ATOM 1433 C CA . TRP B 1 66 ? 13.93 -7.566 1.704 1 96.31 66 TRP B CA 1
ATOM 1434 C C . TRP B 1 66 ? 13.578 -6.086 1.638 1 96.31 66 TRP B C 1
ATOM 1436 O O . TRP B 1 66 ? 12.945 -5.551 2.553 1 96.31 66 TRP B O 1
ATOM 1446 N N . VAL B 1 67 ? 14.031 -5.367 0.654 1 97.81 67 VAL B N 1
ATOM 1447 C CA . VAL B 1 67 ? 13.711 -3.953 0.501 1 97.81 67 VAL B CA 1
ATOM 1448 C C . VAL B 1 67 ? 12.195 -3.766 0.509 1 97.81 67 VAL B C 1
ATOM 1450 O O . VAL B 1 67 ? 11.68 -2.865 1.176 1 97.81 67 VAL B O 1
ATOM 1453 N N . PHE B 1 68 ? 11.492 -4.609 -0.195 1 96.38 68 PHE B N 1
ATOM 1454 C CA . PHE B 1 68 ? 10.031 -4.539 -0.213 1 96.38 68 PHE B CA 1
ATOM 1455 C C . PHE B 1 68 ? 9.461 -4.84 1.167 1 96.38 68 PHE B C 1
ATOM 1457 O O . PHE B 1 68 ? 8.508 -4.191 1.604 1 96.38 68 PHE B O 1
ATOM 1464 N N . ALA B 1 69 ? 10.055 -5.84 1.805 1 96.19 69 ALA B N 1
ATOM 1465 C CA . ALA B 1 69 ? 9.602 -6.176 3.152 1 96.19 69 ALA B CA 1
ATOM 1466 C C . ALA B 1 69 ? 9.82 -5.012 4.113 1 96.19 69 ALA B C 1
ATOM 1468 O O . ALA B 1 69 ? 8.969 -4.723 4.957 1 96.19 69 ALA B O 1
ATOM 1469 N N . ALA B 1 70 ? 10.945 -4.398 3.982 1 98 70 ALA B N 1
ATOM 1470 C CA . ALA B 1 70 ? 11.25 -3.227 4.801 1 98 70 ALA B CA 1
ATOM 1471 C C . ALA B 1 70 ? 10.234 -2.113 4.566 1 98 70 ALA B C 1
ATOM 1473 O O . ALA B 1 70 ? 9.727 -1.515 5.52 1 98 70 ALA B O 1
ATOM 1474 N N . GLY B 1 71 ? 10 -1.845 3.332 1 97.62 71 GLY B N 1
ATOM 1475 C CA . GLY B 1 71 ? 8.977 -0.87 2.994 1 97.62 71 GLY B CA 1
ATOM 1476 C C . GLY B 1 71 ? 7.613 -1.217 3.557 1 97.62 71 GLY B C 1
ATOM 1477 O O . GLY B 1 71 ? 6.914 -0.348 4.082 1 97.62 71 GLY B O 1
ATOM 1478 N N . LEU B 1 72 ? 7.23 -2.434 3.426 1 96.56 72 LEU B N 1
ATOM 1479 C CA . LEU B 1 72 ? 5.938 -2.891 3.924 1 96.56 72 LEU B CA 1
ATOM 1480 C C . LEU B 1 72 ? 5.859 -2.754 5.441 1 96.56 72 LEU B C 1
ATOM 1482 O O . LEU B 1 72 ? 4.84 -2.314 5.977 1 96.56 72 LEU B O 1
ATOM 1486 N N . ILE B 1 73 ? 6.879 -3.176 6.109 1 97.75 73 ILE B N 1
ATOM 1487 C CA . ILE B 1 73 ? 6.926 -3.117 7.566 1 97.75 73 ILE B CA 1
ATOM 1488 C C . ILE B 1 73 ? 6.746 -1.672 8.031 1 97.75 73 ILE B C 1
ATOM 1490 O O . ILE B 1 73 ? 5.879 -1.383 8.859 1 97.75 73 ILE B O 1
ATOM 1494 N N . PHE B 1 74 ? 7.535 -0.77 7.523 1 98.31 74 PHE B N 1
ATOM 1495 C CA . PHE B 1 74 ? 7.441 0.624 7.941 1 98.31 74 PHE B CA 1
ATOM 1496 C C . PHE B 1 74 ? 6.09 1.214 7.555 1 98.31 74 PHE B C 1
ATOM 1498 O O . PHE B 1 74 ? 5.465 1.925 8.352 1 98.31 74 PHE B O 1
ATOM 1505 N N . HIS B 1 75 ? 5.734 1.023 6.32 1 96.94 75 HIS B N 1
ATOM 1506 C CA . HIS B 1 75 ? 4.449 1.532 5.855 1 96.94 75 HIS B CA 1
ATOM 1507 C C . HIS B 1 75 ? 3.316 1.094 6.777 1 96.94 75 HIS B C 1
ATOM 1509 O O . HIS B 1 75 ? 2.428 1.888 7.098 1 96.94 75 HIS B O 1
ATOM 1515 N N . PHE B 1 76 ? 3.305 -0.133 7.195 1 96.94 76 PHE B N 1
ATOM 1516 C CA . PHE B 1 76 ? 2.271 -0.686 8.062 1 96.94 76 PHE B CA 1
ATOM 1517 C C . PHE B 1 76 ? 2.301 -0.017 9.43 1 96.94 76 PHE B C 1
ATOM 1519 O O . PHE B 1 76 ? 1.271 0.458 9.922 1 96.94 76 PHE B O 1
ATOM 1526 N N . ILE B 1 77 ? 3.412 0.011 10.023 1 97.81 77 ILE B N 1
ATOM 1527 C CA . ILE B 1 77 ? 3.555 0.562 11.359 1 97.81 77 ILE B CA 1
ATOM 1528 C C . ILE B 1 77 ? 3.18 2.043 11.359 1 97.81 77 ILE B C 1
ATOM 1530 O O . ILE B 1 77 ? 2.404 2.496 12.203 1 97.81 77 ILE B O 1
ATOM 1534 N N . ALA B 1 78 ? 3.73 2.766 10.414 1 96.62 78 ALA B N 1
ATOM 1535 C CA . ALA B 1 78 ? 3.404 4.184 10.297 1 96.62 78 ALA B CA 1
ATOM 1536 C C . ALA B 1 78 ? 1.928 4.383 9.969 1 96.62 78 ALA B C 1
ATOM 1538 O O . ALA B 1 78 ? 1.305 5.336 10.438 1 96.62 78 ALA B O 1
ATOM 1539 N N . GLY B 1 79 ? 1.406 3.545 9.109 1 94.75 79 GLY B N 1
ATOM 1540 C CA . GLY B 1 79 ? -0.019 3.598 8.828 1 94.75 79 GLY B CA 1
ATOM 1541 C C . GLY B 1 79 ? -0.881 3.406 10.055 1 94.75 79 GLY B C 1
ATOM 1542 O O . GLY B 1 79 ? -1.89 4.094 10.227 1 94.75 79 GLY B O 1
ATOM 1543 N N . VAL B 1 80 ? -0.579 2.494 10.883 1 95.81 80 VAL B N 1
ATOM 1544 C CA . VAL B 1 80 ? -1.297 2.256 12.125 1 95.81 80 VAL B CA 1
ATOM 1545 C C . VAL B 1 80 ? -1.224 3.498 13.008 1 95.81 80 VAL B C 1
ATOM 1547 O O . VAL B 1 80 ? -2.225 3.904 13.609 1 95.81 80 VAL B O 1
ATOM 1550 N N . LYS B 1 81 ? -0.073 4.027 13.109 1 95.88 81 LYS B N 1
ATOM 1551 C CA . LYS B 1 81 ? 0.077 5.266 13.859 1 95.88 81 LYS B CA 1
ATOM 1552 C C . LYS B 1 81 ? -0.898 6.332 13.367 1 95.88 81 LYS B C 1
ATOM 1554 O O . LYS B 1 81 ? -1.536 7.016 14.172 1 95.88 81 LYS B O 1
ATOM 1559 N N . HIS B 1 82 ? -0.996 6.539 12.039 1 92.69 82 HIS B N 1
ATOM 1560 C CA . HIS B 1 82 ? -1.902 7.523 11.461 1 92.69 82 HIS B CA 1
ATOM 1561 C C . HIS B 1 82 ? -3.357 7.172 11.75 1 92.69 82 HIS B C 1
ATOM 1563 O O . HIS B 1 82 ? -4.172 8.055 12.023 1 92.69 82 HIS B O 1
ATOM 1569 N N . LEU B 1 83 ? -3.645 5.949 11.719 1 92.56 83 LEU B N 1
ATOM 1570 C CA . LEU B 1 83 ? -5.012 5.527 12.008 1 92.56 83 LEU B CA 1
ATOM 1571 C C . LEU B 1 83 ? -5.367 5.805 13.469 1 92.56 83 LEU B C 1
ATOM 1573 O O . LEU B 1 83 ? -6.488 6.23 13.766 1 92.56 83 LEU B O 1
ATOM 1577 N N . LEU B 1 84 ? -4.465 5.48 14.312 1 93.81 84 LEU B N 1
ATOM 1578 C CA . LEU B 1 84 ? -4.684 5.777 15.727 1 93.81 84 LEU B CA 1
ATOM 1579 C C . LEU B 1 84 ? -4.887 7.273 15.938 1 93.81 84 LEU B C 1
ATOM 1581 O O . LEU B 1 84 ? -5.742 7.68 16.734 1 93.81 84 LEU B O 1
ATOM 1585 N N . ALA B 1 85 ? -4.168 8.102 15.281 1 91.06 85 ALA B N 1
ATOM 1586 C CA . ALA B 1 85 ? -4.34 9.547 15.352 1 91.06 85 ALA B CA 1
ATOM 1587 C C . ALA B 1 85 ? -5.727 9.961 14.859 1 91.06 85 ALA B C 1
ATOM 1589 O O . ALA B 1 85 ? -6.355 10.852 15.438 1 91.06 85 ALA B O 1
ATOM 1590 N N . ASP B 1 86 ? -6.152 9.328 13.828 1 87.31 86 ASP B N 1
ATOM 1591 C CA . ASP B 1 86 ? -7.488 9.602 13.305 1 87.31 86 ASP B CA 1
ATOM 1592 C C . ASP B 1 86 ? -8.562 9.281 14.344 1 87.31 86 ASP B C 1
ATOM 1594 O O . ASP B 1 86 ? -9.641 9.875 14.344 1 87.31 86 ASP B O 1
ATOM 1598 N N . LEU B 1 87 ? -8.258 8.344 15.172 1 91.56 87 LEU B N 1
ATOM 1599 C CA . LEU B 1 87 ? -9.188 7.945 16.219 1 91.56 87 LEU B CA 1
ATOM 1600 C C . LEU B 1 87 ? -9.031 8.828 17.453 1 91.56 87 LEU B C 1
ATOM 1602 O O . LEU B 1 87 ? -9.711 8.625 18.469 1 91.56 87 LEU B O 1
ATOM 1606 N N . GLY B 1 88 ? -8.109 9.75 17.438 1 91 88 GLY B N 1
ATOM 1607 C CA . GLY B 1 88 ? -7.969 10.742 18.5 1 91 88 GLY B CA 1
ATOM 1608 C C . GLY B 1 88 ? -6.816 10.445 19.438 1 91 88 GLY B C 1
ATOM 1609 O O . GLY B 1 88 ? -6.66 11.109 20.469 1 91 88 GLY B O 1
ATOM 1610 N N . PHE B 1 89 ? -6.059 9.453 19.125 1 92.81 89 PHE B N 1
ATOM 1611 C CA . PHE B 1 89 ? -4.895 9.141 19.953 1 92.81 89 PHE B CA 1
ATOM 1612 C C . PHE B 1 89 ? -3.697 9.984 19.547 1 92.81 89 PHE B C 1
ATOM 1614 O O . PHE B 1 89 ? -3.506 10.258 18.359 1 92.81 89 PHE B O 1
ATOM 1621 N N . ALA B 1 90 ? -2.871 10.523 20.578 1 91.06 90 ALA B N 1
ATOM 1622 C CA . ALA B 1 90 ? -1.608 11.227 20.359 1 91.06 90 ALA B CA 1
ATOM 1623 C C . ALA B 1 90 ? -1.799 12.422 19.422 1 91.06 90 ALA B C 1
ATOM 1625 O O . ALA B 1 90 ? -1.035 12.602 18.484 1 91.06 90 ALA B O 1
ATOM 1626 N N . GLU B 1 91 ? -2.793 13.164 19.766 1 88.38 91 GLU B N 1
ATOM 1627 C CA . GLU B 1 91 ? -3.15 14.289 18.906 1 88.38 91 GLU B CA 1
ATOM 1628 C C . GLU B 1 91 ? -2.365 15.539 19.297 1 88.38 91 GLU B C 1
ATOM 1630 O O . GLU B 1 91 ? -2.252 16.469 18.5 1 88.38 91 GLU B O 1
ATOM 1635 N N . GLU B 1 92 ? -1.833 15.461 20.406 1 91.88 92 GLU B N 1
ATOM 1636 C CA . GLU B 1 92 ? -1.041 16.609 20.844 1 91.88 92 GLU B CA 1
ATOM 1637 C C . GLU B 1 92 ? 0.382 16.531 20.297 1 91.88 92 GLU B C 1
ATOM 1639 O O . GLU B 1 92 ? 0.851 15.461 19.922 1 91.88 92 GLU B O 1
ATOM 1644 N N . LEU B 1 93 ? 0.988 17.75 20.297 1 90.75 93 LEU B N 1
ATOM 1645 C CA . LEU B 1 93 ? 2.318 17.844 19.703 1 90.75 93 LEU B CA 1
ATOM 1646 C C . LEU B 1 93 ? 3.275 16.859 20.359 1 90.75 93 LEU B C 1
ATOM 1648 O O . LEU B 1 93 ? 3.928 16.062 19.672 1 90.75 93 LEU B O 1
ATOM 1652 N N . GLN B 1 94 ? 3.303 16.953 21.656 1 93.56 94 GLN B N 1
ATOM 1653 C CA . GLN B 1 94 ? 4.25 16.078 22.359 1 93.56 94 GLN B CA 1
ATOM 1654 C C . GLN B 1 94 ? 3.885 14.609 22.188 1 93.56 94 GLN B C 1
ATOM 1656 O O . GLN B 1 94 ? 4.758 13.773 21.953 1 93.56 94 GLN B O 1
ATOM 1661 N N . SER B 1 95 ? 2.654 14.281 22.328 1 94.44 95 SER B N 1
ATOM 1662 C CA . SER B 1 95 ? 2.229 12.891 22.156 1 94.44 95 SER B CA 1
ATOM 1663 C C . SER B 1 95 ? 2.43 12.422 20.719 1 94.44 95 SER B C 1
ATOM 1665 O O . SER B 1 95 ? 2.736 11.258 20.469 1 94.44 95 SER B O 1
ATOM 1667 N N . GLY B 1 96 ? 2.266 13.336 19.75 1 94.44 96 GLY B N 1
ATOM 1668 C CA . GLY B 1 96 ? 2.559 13.023 18.359 1 94.44 96 GLY B CA 1
ATOM 1669 C C . GLY B 1 96 ? 4.02 12.703 18.125 1 94.44 96 GLY B C 1
ATOM 1670 O O . GLY B 1 96 ? 4.344 11.766 17.375 1 94.44 96 GLY B O 1
ATOM 1671 N N . ARG B 1 97 ? 4.816 13.445 18.75 1 95.56 97 ARG B N 1
ATOM 1672 C CA . ARG B 1 97 ? 6.254 13.219 18.641 1 95.56 97 ARG B CA 1
ATOM 1673 C C . ARG B 1 97 ? 6.641 11.867 19.234 1 95.56 97 ARG B C 1
ATOM 1675 O O . ARG B 1 97 ? 7.465 11.148 18.672 1 95.56 97 ARG B O 1
ATOM 1682 N N . ILE B 1 98 ? 6.09 11.578 20.328 1 96.5 98 ILE B N 1
ATOM 1683 C CA . ILE B 1 98 ? 6.367 10.305 20.984 1 96.5 98 ILE B CA 1
ATOM 1684 C C . ILE B 1 98 ? 5.891 9.156 20.109 1 96.5 98 ILE B C 1
ATOM 1686 O O . ILE B 1 98 ? 6.625 8.188 19.891 1 96.5 98 ILE B O 1
ATOM 1690 N N . ALA B 1 99 ? 4.676 9.258 19.562 1 97.19 99 ALA B N 1
ATOM 1691 C CA . ALA B 1 99 ? 4.129 8.211 18.703 1 97.19 99 ALA B CA 1
ATOM 1692 C C . ALA B 1 99 ? 4.996 8.008 17.469 1 97.19 99 ALA B C 1
ATOM 1694 O O . ALA B 1 99 ? 5.238 6.875 17.047 1 97.19 99 ALA B O 1
ATOM 1695 N N . ALA B 1 100 ? 5.438 9.094 16.906 1 97.38 100 ALA B N 1
ATOM 1696 C CA . ALA B 1 100 ? 6.301 9.016 15.734 1 97.38 100 ALA B CA 1
ATOM 1697 C C . ALA B 1 100 ? 7.625 8.336 16.078 1 97.38 100 ALA B C 1
ATOM 1699 O O . ALA B 1 100 ? 8.109 7.492 15.312 1 97.38 100 ALA B O 1
ATOM 1700 N N . THR B 1 101 ? 8.141 8.68 17.188 1 97.75 101 THR B N 1
ATOM 1701 C CA . THR B 1 101 ? 9.414 8.102 17.625 1 97.75 101 THR B CA 1
ATOM 1702 C C . THR B 1 101 ? 9.266 6.602 17.859 1 97.75 101 THR B C 1
ATOM 1704 O O . THR B 1 101 ? 10.102 5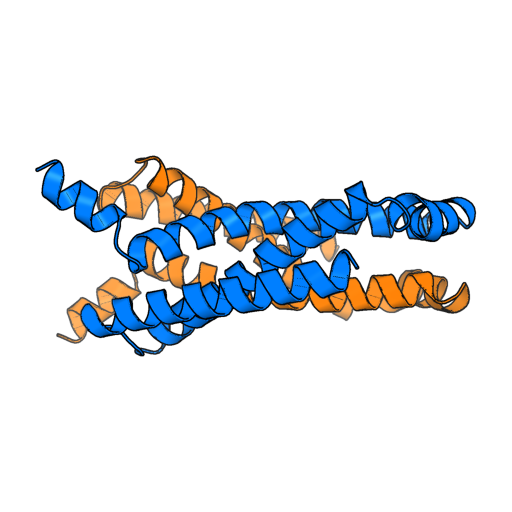.809 17.422 1 97.75 101 THR B O 1
ATOM 1707 N N . ILE B 1 102 ? 8.258 6.195 18.5 1 97.94 102 ILE B N 1
ATOM 1708 C CA . ILE B 1 102 ? 7.984 4.781 18.75 1 97.94 102 ILE 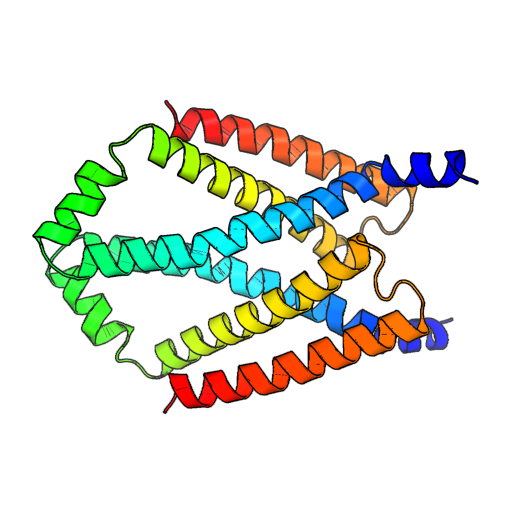B CA 1
ATOM 1709 C C . ILE B 1 102 ? 7.844 4.039 17.422 1 97.94 102 ILE B C 1
ATOM 1711 O O . ILE B 1 102 ? 8.398 2.951 17.25 1 97.94 102 ILE B O 1
ATOM 1715 N N . SER B 1 103 ? 7.125 4.633 16.484 1 98.06 103 SER B N 1
ATOM 1716 C CA . SER B 1 103 ? 6.926 4.016 15.172 1 98.06 103 SER B CA 1
ATOM 1717 C C . SER B 1 103 ? 8.258 3.814 14.453 1 98.06 103 SER B C 1
ATOM 1719 O O . SER B 1 103 ? 8.484 2.771 13.836 1 98.06 103 SER B O 1
ATOM 1721 N N . LEU B 1 104 ? 9.102 4.797 14.562 1 98.12 104 LEU B N 1
ATOM 1722 C CA . LEU B 1 104 ? 10.398 4.707 13.906 1 98.12 104 LEU B CA 1
ATOM 1723 C C . LEU B 1 104 ? 11.25 3.613 14.539 1 98.12 104 LEU B C 1
ATOM 1725 O O . LEU B 1 104 ? 11.859 2.803 13.836 1 98.12 104 LEU B O 1
ATOM 1729 N N . ILE B 1 105 ? 11.258 3.545 15.836 1 98.5 105 ILE B N 1
ATOM 1730 C CA . ILE B 1 105 ? 12.062 2.566 16.562 1 98.5 105 ILE B CA 1
ATOM 1731 C C . ILE B 1 105 ? 11.547 1.158 16.266 1 98.5 105 ILE B C 1
ATOM 1733 O O . ILE B 1 105 ? 12.328 0.262 15.93 1 98.5 105 ILE B O 1
ATOM 1737 N N . LEU B 1 106 ? 10.25 0.971 16.391 1 98.56 106 LEU B N 1
ATOM 1738 C CA . LEU B 1 106 ? 9.648 -0.33 16.109 1 98.56 106 LEU B CA 1
ATOM 1739 C C . LEU B 1 106 ? 9.953 -0.776 14.688 1 98.56 106 LEU B C 1
ATOM 1741 O O . LEU B 1 106 ? 10.242 -1.949 14.445 1 98.56 106 LEU B O 1
ATOM 1745 N N . SER B 1 107 ? 9.914 0.117 13.781 1 98.69 107 SER B N 1
ATOM 1746 C CA . SER B 1 107 ? 10.18 -0.2 12.375 1 98.69 107 SER B CA 1
ATOM 1747 C C . SER B 1 107 ? 11.625 -0.643 12.18 1 98.69 107 SER B C 1
ATOM 1749 O O . SER B 1 107 ? 11.891 -1.64 11.5 1 98.69 107 SER B O 1
ATOM 1751 N N . VAL B 1 108 ? 12.523 0.099 12.742 1 98.5 108 VAL B N 1
ATOM 1752 C CA . VAL B 1 108 ? 13.938 -0.226 12.586 1 98.5 108 VAL B CA 1
ATOM 1753 C C . VAL B 1 108 ? 14.211 -1.625 13.133 1 98.5 108 VAL B C 1
ATOM 1755 O O . VAL B 1 108 ? 14.875 -2.434 12.484 1 98.5 108 VAL B O 1
ATOM 1758 N N . VAL B 1 109 ? 13.672 -1.933 14.258 1 98.69 109 VAL B N 1
ATOM 1759 C CA . VAL B 1 109 ? 13.875 -3.23 14.891 1 98.69 109 VAL B CA 1
ATOM 1760 C C . VAL B 1 109 ? 13.297 -4.336 14.008 1 98.69 109 VAL B C 1
ATOM 1762 O O . VAL B 1 109 ? 13.961 -5.336 13.734 1 98.69 109 VAL B O 1
ATOM 1765 N N . ALA B 1 110 ? 12.133 -4.184 13.586 1 98.69 110 ALA B N 1
ATOM 1766 C CA . ALA B 1 110 ? 11.461 -5.191 12.773 1 98.69 110 ALA B CA 1
ATOM 1767 C C . ALA B 1 110 ? 12.156 -5.371 11.43 1 98.69 110 ALA B C 1
ATOM 1769 O O . ALA B 1 110 ? 12.25 -6.492 10.914 1 98.69 110 ALA B O 1
ATOM 1770 N N . ILE B 1 111 ? 12.602 -4.27 10.828 1 98.62 111 ILE B N 1
ATOM 1771 C CA . ILE B 1 111 ? 13.258 -4.32 9.523 1 98.62 111 ILE B CA 1
ATOM 1772 C C . ILE B 1 111 ? 14.586 -5.059 9.648 1 98.62 111 ILE B C 1
ATOM 1774 O O . ILE B 1 111 ? 14.945 -5.855 8.773 1 98.62 111 ILE B O 1
ATOM 1778 N N . ILE B 1 112 ? 15.25 -4.816 10.703 1 98.56 112 ILE B N 1
ATOM 1779 C CA . ILE B 1 112 ? 16.5 -5.527 10.938 1 98.56 112 ILE B CA 1
ATOM 1780 C C . ILE B 1 112 ? 16.219 -7.016 11.125 1 98.56 112 ILE B C 1
ATOM 1782 O O . ILE B 1 112 ? 16.938 -7.863 10.594 1 98.56 112 ILE B O 1
ATOM 1786 N N . ALA B 1 113 ? 15.234 -7.355 11.914 1 98.56 113 ALA B N 1
ATOM 1787 C CA . ALA B 1 113 ? 14.844 -8.75 12.102 1 98.56 113 ALA B CA 1
ATOM 1788 C C . ALA B 1 113 ? 14.508 -9.406 10.766 1 98.56 113 ALA B C 1
ATOM 1790 O O . ALA B 1 113 ? 14.922 -10.547 10.508 1 98.56 113 ALA B O 1
ATOM 1791 N N . ALA B 1 114 ? 13.82 -8.711 9.914 1 98 114 ALA B N 1
ATOM 1792 C CA . ALA B 1 114 ? 13.469 -9.227 8.594 1 98 114 ALA B CA 1
ATOM 1793 C C . ALA B 1 114 ? 14.711 -9.43 7.734 1 98 114 ALA B C 1
ATOM 1795 O O . ALA B 1 114 ? 14.789 -10.375 6.953 1 98 114 ALA B O 1
ATOM 1796 N N . PHE B 1 115 ? 15.617 -8.523 7.852 1 98 115 PHE B N 1
ATOM 1797 C CA . PHE B 1 115 ? 16.859 -8.656 7.102 1 98 115 PHE B CA 1
ATOM 1798 C C . PHE B 1 115 ? 17.562 -9.969 7.453 1 98 115 PHE B C 1
ATOM 1800 O O . PHE B 1 115 ? 17.953 -10.727 6.559 1 98 115 PHE B O 1
ATOM 1807 N N . VAL B 1 116 ? 17.641 -10.25 8.688 1 97.62 116 VAL B N 1
ATOM 1808 C CA . VAL B 1 116 ? 18.297 -11.469 9.156 1 97.62 116 VAL B CA 1
ATOM 1809 C C . VAL B 1 116 ? 17.531 -12.695 8.664 1 97.62 116 VAL B C 1
ATOM 1811 O O . VAL B 1 116 ? 18.141 -13.656 8.172 1 97.62 116 VAL B O 1
ATOM 1814 N N . TRP B 1 117 ? 16.281 -12.641 8.758 1 96.31 117 TRP B N 1
ATOM 1815 C CA . TRP B 1 117 ? 15.438 -13.773 8.391 1 96.31 117 TRP B CA 1
ATOM 1816 C C . TRP B 1 117 ? 15.508 -14.047 6.895 1 96.31 117 TRP B C 1
ATOM 1818 O O . TRP B 1 117 ? 15.609 -15.195 6.473 1 96.31 117 TRP B O 1
ATOM 1828 N N . ILE B 1 118 ? 15.531 -13.047 6.066 1 93.81 118 ILE B N 1
ATOM 1829 C CA . ILE B 1 118 ? 15.391 -13.188 4.621 1 93.81 118 ILE B CA 1
ATOM 1830 C C . ILE B 1 118 ? 16.766 -13.445 3.996 1 93.81 118 ILE B C 1
ATOM 1832 O O . ILE B 1 118 ? 16.875 -14.227 3.051 1 93.81 118 ILE B O 1
ATOM 1836 N N . MET B 1 119 ? 17.703 -12.828 4.512 1 93.88 119 MET B N 1
ATOM 1837 C CA . MET B 1 119 ? 19.016 -12.883 3.867 1 93.88 119 MET B CA 1
ATOM 1838 C C . MET B 1 119 ? 19.828 -14.062 4.383 1 93.88 119 MET B C 1
ATOM 1840 O O . MET B 1 119 ? 20.781 -14.5 3.729 1 93.88 119 MET B O 1
ATOM 1844 N N . PHE B 1 120 ? 19.531 -14.562 5.57 1 90.31 120 PHE B N 1
ATOM 1845 C CA . PHE B 1 120 ? 20.359 -15.609 6.156 1 90.31 120 PHE B CA 1
ATOM 1846 C C . PHE B 1 120 ? 19.5 -16.766 6.66 1 90.31 120 PHE B C 1
ATOM 1848 O O . PHE B 1 120 ? 19.906 -17.922 6.594 1 90.31 120 PHE B O 1
#

Sequence (240 aa):
MGQVLAVNLRSPVAIASILHRLSGVIVFLLVPVLLWILDKSLSSPEGFDYVKNVVFGNILVRFVVWVFAAGLIFHFIAGVKHLLADLGFAEELQSGRIAATISLILSVVAIIAAFVWIMFMGQVLAVNLRSPVAIASILHRLSGVIVFLLVPVLLWILDKSLSSPEGFDYVKNVVFGNILVRFVVWVFAAGLIFHFIAGVKHLLADLGFAEELQSGRIAATISLILSVVAIIAAFVWIMF

Nearest PDB structures (foldseek):
  7jz2-assembly1_C  TM=8.913E-01  e=1.288E-06  Escherichia coli K-12
  2wu2-assembly3_K  TM=8.848E-01  e=2.200E-06  Escherichia coli
  2wu2-assembly3_K  TM=8.856E-01  e=1.413E-06  Escherichia coli
  2wdv-assembly1_C  TM=8.918E-01  e=4.226E-06  Escherichia coli
  6fvq-assembly1_A  TM=3.769E-01  e=2.708E+00  endosymbiont of Tevnia jerichonana (vent Tica)

Solvent-accessible surface area (backbone atoms only — not comparable to full-atom values): 12238 Å² total; per-residue (Å²): 114,67,64,66,54,51,52,53,58,63,30,47,45,41,44,48,51,53,50,35,55,53,19,44,56,51,38,56,55,44,51,62,52,51,48,49,49,44,49,40,38,67,70,38,72,68,36,28,49,42,46,62,56,51,50,66,63,31,69,68,48,39,50,51,52,41,53,41,48,38,21,45,50,39,33,50,48,46,47,49,52,52,51,41,37,74,72,63,42,52,72,45,72,69,45,29,37,50,53,28,45,50,39,51,53,54,31,53,53,53,37,53,53,46,43,51,65,64,75,102,114,66,65,65,53,50,54,52,59,62,30,47,45,41,44,49,52,53,50,34,55,52,18,45,55,50,38,55,57,44,51,63,53,51,49,50,51,46,50,42,38,68,70,38,74,67,36,28,49,42,47,63,57,51,49,66,64,32,70,68,48,40,49,51,50,40,54,42,48,37,20,44,49,37,31,49,47,47,47,50,52,53,51,41,37,74,73,62,42,52,72,45,72,69,44,30,37,50,53,28,43,50,39,52,52,54,32,52,54,52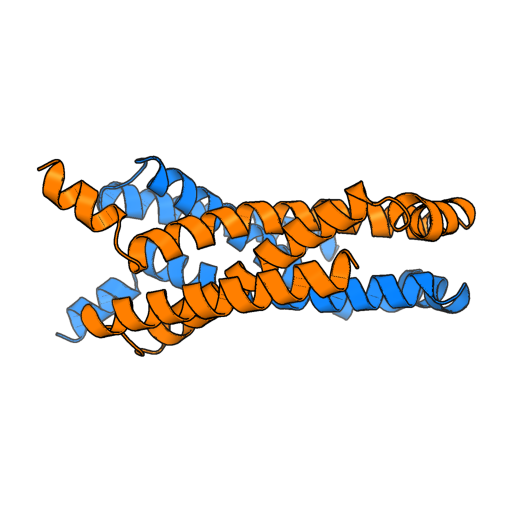,37,52,53,46,46,51,65,64,73,100

Secondary structure (DSSP, 8-state):
-HHHHHHHTTSHHHHHHHHHHHHHHHHHHHHHHHHHHHHHHHH-HHHHHIIIIIITT-HHHHHHHHHHHHHHHHHHHHHHHHHHHHTTTT-SHHHHHHHHHHHHHHHHHHHHHHHHHHH-/-HHHHHHHTTSHHHHHHHHHHHHHHHHHHHHHHHHHHHHHHHH-HHHHHIIIIIITT-HHHHHHHHHHHHHHHHHHHHHHHHHHHHTTTT-SHHHHHHHHHHHHHHHHHHHHHHHHHHH-